Protein AF-0000000079002333 (afdb_homodimer)

Radius of gyration: 19.52 Å; Cα contacts (8 Å, |Δi|>4): 959; chains: 2; bounding box: 39×58×45 Å

Foldseek 3Di:
DDDDDDPVPCLVVDFAFKWKKWFAAPVGAIAIAIARQKDWDDVVVTKIKGKDFDPAPRVNRCVVFQKMKIFWAADVCLVLHLVRHPDGCVVDRSCVVSVWDFADDDPGHTGDTPPTQKMFIWGFDDWDDDVRIIMGMTGTPDIGGDPVAADPVGGPLVPGQTWTDNDRSDIHTDDDDDDDDDD/DDDDDDPVPCLVVDFAFKWKKWFAAPVGAIAIAIARQKDWDDVVVTKIKGKDFDPAPRVVRCVVFQKMKIFWAADVCLVLHLVRHPDGCVVDRSCVVSVWDFADDDPGHTGDTPPTQKMFIWGFDDWDDDVRIIMGMTGTPDIGGDPVAADPVGGPLVPGQTWTDNDRSDIHTDDDDDDDDDD

Nearest PDB structures (foldseek):
  1eje-assembly1_A-2  TM=9.456E-01  e=2.327E-15  Methanothermobacter thermautotrophicus
  2d5m-assembly1_A-2  TM=9.132E-01  e=7.719E-15  Nitratidesulfovibrio vulgaris str. 'Miyazaki F'
  3bnk-assembly1_A  TM=9.304E-01  e=1.244E-13  Methanosarcina acetivorans
  3e4v-assembly1_B  TM=8.483E-01  e=2.145E-13  Methylobacillus flagellatus KT
  3fge-assembly1_A-2  TM=8.691E-01  e=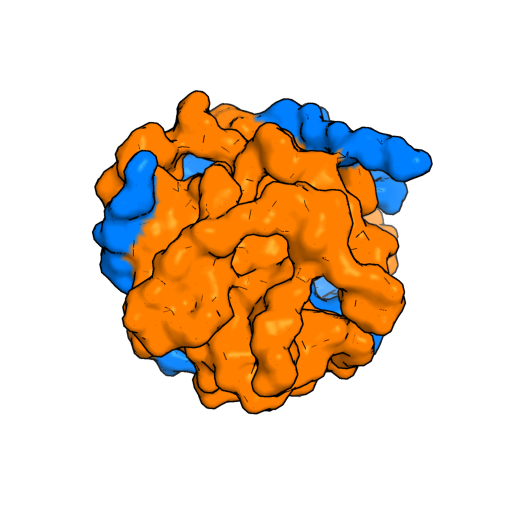4.300E-12  Shewanella frigidimarina NCIMB 400

InterPro domains:
  IPR002563 Flavin reductase like domain [PF01613] (14-170)
  IPR002563 Flavin reductase like domain [SM00903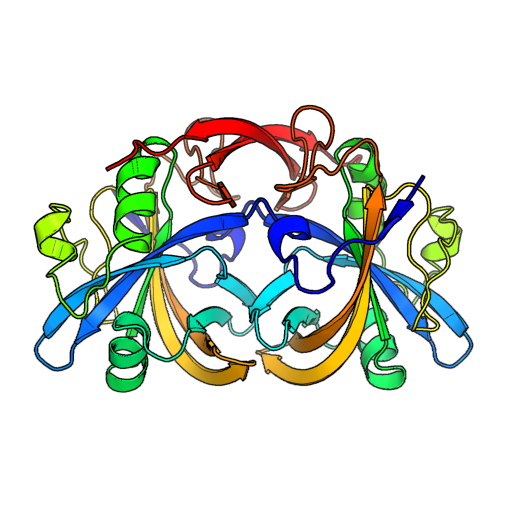] (11-155)
  IPR012349 FMN-binding split barrel [G3DSA:2.30.110.10] (4-177)
  IPR052174 Flavoredoxin [PTHR43567] (8-174)

pLDDT: mean 97.27, std 4.03, range [57.88, 99.0]

Structure (mmCIF, N/CA/C/O backbone):
data_AF-0000000079002333-model_v1
#
loop_
_entity.id
_entity.type
_entity.pdbx_description
1 polymer 'Flavin reductase domain protein, FMN-binding'
#
loop_
_atom_site.group_PDB
_atom_site.id
_atom_site.type_symbol
_atom_site.label_atom_id
_atom_site.label_alt_id
_atom_site.label_comp_id
_atom_site.label_asym_id
_atom_site.label_entity_id
_atom_site.label_seq_id
_atom_site.pdbx_PDB_ins_code
_atom_site.Cartn_x
_atom_site.Cartn_y
_atom_site.Cartn_z
_atom_site.occupancy
_atom_site.B_iso_or_equiv
_atom_site.auth_seq_id
_atom_site.auth_comp_id
_atom_site.auth_asym_id
_atom_site.auth_atom_id
_atom_site.pdbx_PDB_model_num
ATOM 1 N N . MET A 1 1 ? 15.266 -14.047 -17.125 1 94.19 1 MET A N 1
ATOM 2 C CA . MET A 1 1 ? 15.922 -14.781 -16.047 1 94.19 1 MET A CA 1
ATOM 3 C C . MET A 1 1 ? 15.742 -14.062 -14.703 1 94.19 1 MET A C 1
ATOM 5 O O . MET A 1 1 ? 15.797 -12.836 -14.641 1 94.19 1 MET A O 1
ATOM 9 N N . TYR A 1 2 ? 15.508 -14.812 -13.609 1 98.12 2 TYR A N 1
ATOM 10 C CA . TYR A 1 2 ? 15.359 -14.227 -12.281 1 98.12 2 TYR A CA 1
ATOM 11 C C . TYR A 1 2 ? 16.688 -14.172 -11.555 1 98.12 2 TYR A C 1
ATOM 13 O O . TYR A 1 2 ? 17.516 -15.078 -11.68 1 98.12 2 TYR A O 1
ATOM 21 N N . VAL A 1 3 ? 16.891 -13.141 -10.875 1 98.31 3 VAL A N 1
ATOM 22 C CA . VAL A 1 3 ? 18.016 -13.016 -9.953 1 98.31 3 VAL A CA 1
ATOM 23 C C . VAL A 1 3 ? 17.516 -12.711 -8.547 1 98.31 3 VAL A C 1
ATOM 25 O O . VAL A 1 3 ? 16.406 -12.195 -8.383 1 98.31 3 VAL A O 1
ATOM 28 N N . ASP A 1 4 ? 18.344 -13.086 -7.605 1 98.06 4 ASP A N 1
ATOM 29 C CA . ASP A 1 4 ? 17.984 -12.844 -6.211 1 98.06 4 ASP A CA 1
ATOM 30 C C . ASP A 1 4 ? 18.469 -11.469 -5.75 1 98.06 4 ASP A C 1
ATOM 32 O O . ASP A 1 4 ? 19.578 -11.055 -6.094 1 98.06 4 ASP A O 1
ATOM 36 N N . ILE A 1 5 ? 17.672 -10.828 -4.984 1 97.88 5 ILE A N 1
ATOM 37 C CA . ILE A 1 5 ? 18.109 -9.602 -4.328 1 97.88 5 ILE A CA 1
ATOM 38 C C . ILE A 1 5 ? 17.953 -9.742 -2.816 1 97.88 5 ILE A C 1
ATOM 40 O O . ILE A 1 5 ? 17.469 -10.766 -2.326 1 97.88 5 ILE A O 1
ATOM 44 N N . ASP A 1 6 ? 18.469 -8.688 -2.084 1 97.38 6 ASP A N 1
ATOM 45 C CA . ASP A 1 6 ? 18.359 -8.695 -0.627 1 97.38 6 ASP A CA 1
ATOM 46 C C . ASP A 1 6 ? 16.906 -8.812 -0.179 1 97.38 6 ASP A C 1
ATOM 48 O O . ASP A 1 6 ? 16.062 -8.023 -0.598 1 97.38 6 ASP A O 1
ATOM 52 N N . PRO A 1 7 ? 16.594 -9.766 0.679 1 96.94 7 PRO A N 1
ATOM 53 C CA . PRO A 1 7 ? 15.211 -9.969 1.113 1 96.94 7 PRO A CA 1
ATOM 54 C C . PRO A 1 7 ? 14.641 -8.773 1.864 1 96.94 7 PRO A C 1
ATOM 56 O O . PRO A 1 7 ? 13.43 -8.695 2.08 1 96.94 7 PRO A O 1
ATOM 59 N N . SER A 1 8 ? 15.453 -7.867 2.248 1 96.44 8 SER A N 1
ATOM 60 C CA . SER A 1 8 ? 14.992 -6.688 2.973 1 96.44 8 SER A CA 1
ATOM 61 C C . SER A 1 8 ? 14.703 -5.535 2.021 1 96.44 8 SER A C 1
ATOM 63 O O . SER A 1 8 ? 14.273 -4.461 2.453 1 96.44 8 SER A O 1
ATOM 65 N N . ASP A 1 9 ? 14.883 -5.727 0.717 1 97.56 9 ASP A N 1
ATOM 66 C CA . ASP A 1 9 ? 14.656 -4.668 -0.261 1 97.56 9 ASP A CA 1
ATOM 67 C C . ASP A 1 9 ? 13.164 -4.457 -0.507 1 97.56 9 ASP A C 1
ATOM 69 O O . ASP A 1 9 ? 12.594 -5.023 -1.444 1 97.56 9 ASP A O 1
ATOM 73 N N . TYR A 1 10 ? 12.586 -3.541 0.295 1 97.62 10 TYR A N 1
ATOM 74 C CA . TYR A 1 10 ? 11.148 -3.307 0.237 1 97.62 10 TYR A CA 1
ATOM 75 C C . TYR A 1 10 ? 10.758 -2.615 -1.065 1 97.62 10 TYR A C 1
ATOM 77 O O . TYR A 1 10 ? 9.578 -2.549 -1.412 1 97.62 10 TYR A O 1
ATOM 85 N N . ARG A 1 11 ? 11.758 -2.094 -1.857 1 98 11 ARG A N 1
ATOM 86 C CA . ARG A 1 11 ? 11.477 -1.332 -3.07 1 98 11 ARG A CA 1
ATOM 87 C C . ARG A 1 11 ? 10.82 -2.211 -4.129 1 98 11 ARG A C 1
ATOM 89 O O . ARG A 1 11 ? 10.203 -1.706 -5.066 1 98 11 ARG A O 1
ATOM 96 N N . VAL A 1 12 ? 10.883 -3.527 -3.977 1 98.56 12 VAL A N 1
ATOM 97 C CA . VAL A 1 12 ? 10.258 -4.477 -4.895 1 98.56 12 VAL A CA 1
ATOM 98 C C . VAL A 1 12 ? 8.742 -4.328 -4.844 1 98.56 12 VAL A C 1
ATOM 100 O O . VAL A 1 12 ? 8.039 -4.703 -5.785 1 98.56 12 VAL A O 1
ATOM 103 N N . LEU A 1 13 ? 8.227 -3.725 -3.701 1 98.75 13 LEU A N 1
ATOM 104 C CA . LEU A 1 13 ? 6.785 -3.549 -3.533 1 98.75 13 LEU A CA 1
ATOM 105 C C . LEU A 1 13 ? 6.363 -2.133 -3.908 1 98.75 13 LEU A C 1
ATOM 107 O O . LEU A 1 13 ? 5.23 -1.726 -3.639 1 98.75 13 LEU A O 1
ATOM 111 N N . HIS A 1 14 ? 7.273 -1.305 -4.453 1 98.44 14 HIS A N 1
ATOM 112 C CA . HIS A 1 14 ? 7.016 0.045 -4.941 1 98.44 14 HIS A CA 1
ATOM 113 C C . HIS A 1 14 ? 6.789 0.052 -6.449 1 98.44 14 HIS A C 1
ATOM 115 O O . HIS A 1 14 ? 7.211 -0.875 -7.148 1 98.44 14 HIS A O 1
ATOM 121 N N . PRO A 1 15 ? 6.125 1.118 -6.961 1 98.44 15 PRO A N 1
ATOM 122 C CA . PRO A 1 15 ? 5.73 2.371 -6.312 1 98.44 15 PRO A CA 1
ATOM 123 C C . PRO A 1 15 ? 4.465 2.223 -5.465 1 98.44 15 PRO A C 1
ATOM 125 O O . PRO A 1 15 ? 3.617 1.378 -5.762 1 98.44 15 PRO A O 1
ATOM 128 N N . ARG A 1 16 ? 4.379 3.008 -4.422 1 98.62 16 ARG A N 1
ATOM 129 C CA . ARG A 1 16 ? 3.223 3.062 -3.535 1 98.62 16 ARG A CA 1
ATOM 130 C C . ARG A 1 16 ? 2.781 4.504 -3.297 1 98.62 16 ARG A C 1
ATOM 132 O O . ARG A 1 16 ? 3.604 5.422 -3.322 1 98.62 16 ARG A O 1
ATOM 139 N N . PRO A 1 17 ? 1.479 4.691 -3.027 1 98.81 17 PRO A N 1
ATOM 140 C CA . PRO A 1 17 ? 1.052 6.066 -2.748 1 98.81 17 PRO A CA 1
ATOM 141 C C . PRO A 1 17 ? 1.797 6.688 -1.568 1 98.81 17 PRO A C 1
ATOM 143 O O . PRO A 1 17 ? 2.049 6.012 -0.567 1 98.81 17 PRO A O 1
ATOM 146 N N . ALA A 1 18 ? 2.195 7.918 -1.757 1 98.81 18 ALA A N 1
ATOM 147 C CA . ALA A 1 18 ? 2.758 8.727 -0.677 1 98.81 18 ALA A CA 1
ATOM 148 C C . ALA A 1 18 ? 1.686 9.594 -0.027 1 98.81 18 ALA A C 1
ATOM 150 O O . ALA A 1 18 ? 0.839 10.164 -0.718 1 98.81 18 ALA A O 1
ATOM 151 N N . TYR A 1 19 ? 1.722 9.711 1.271 1 98.94 19 TYR A N 1
ATOM 152 C CA . TYR A 1 19 ? 0.774 10.508 2.043 1 98.94 19 TYR A CA 1
ATOM 153 C C . TYR A 1 19 ? 1.503 11.461 2.982 1 98.94 19 TYR A C 1
ATOM 155 O O . TYR A 1 19 ? 2.699 11.305 3.234 1 98.94 19 TYR A O 1
ATOM 163 N N . LEU A 1 20 ? 0.774 12.438 3.424 1 98.94 20 LEU A N 1
ATOM 164 C CA . LEU A 1 20 ? 1.179 13.211 4.59 1 98.94 20 LEU A CA 1
ATOM 165 C C . LEU A 1 20 ? 0.32 12.867 5.801 1 98.94 20 LEU A C 1
ATOM 167 O O . LEU A 1 20 ? -0.91 12.914 5.73 1 98.94 20 LEU A O 1
ATOM 171 N N . ILE A 1 21 ? 0.977 12.453 6.848 1 98.94 21 ILE A N 1
ATOM 172 C CA . ILE A 1 21 ? 0.311 12.117 8.102 1 98.94 21 ILE A CA 1
ATOM 173 C C . ILE A 1 21 ? 0.402 13.305 9.062 1 98.94 21 ILE A C 1
ATOM 175 O O . ILE A 1 21 ? 1.497 13.781 9.367 1 98.94 21 ILE A O 1
ATOM 179 N N . VAL A 1 22 ? -0.745 13.781 9.516 1 98.94 22 VAL A N 1
ATOM 180 C CA . VAL A 1 22 ? -0.765 14.867 10.492 1 98.94 22 VAL A CA 1
ATOM 181 C C . VAL A 1 22 ? -1.083 14.305 11.883 1 98.94 22 VAL A C 1
ATOM 183 O O . VAL A 1 22 ? -1.979 13.477 12.031 1 98.94 22 VAL A O 1
ATOM 186 N N . SER A 1 23 ? -0.358 14.672 12.805 1 98.81 23 SER A N 1
ATOM 187 C CA . SER A 1 23 ? -0.572 14.312 14.203 1 98.81 23 SER A CA 1
ATOM 188 C C . SER A 1 23 ? -0.465 15.531 15.109 1 98.81 23 SER A C 1
ATOM 190 O O . SER A 1 23 ? -0.067 16.609 14.664 1 98.81 23 SER A O 1
ATOM 192 N N . ARG A 1 24 ? -0.911 15.383 16.297 1 98.31 24 ARG A N 1
ATOM 193 C CA . ARG A 1 24 ? -0.89 16.453 17.297 1 98.31 24 ARG A CA 1
ATOM 194 C C . ARG A 1 24 ? -0.371 15.93 18.641 1 98.31 24 ARG A C 1
ATOM 196 O O . ARG A 1 24 ? -0.774 14.852 19.094 1 98.31 24 ARG A O 1
ATOM 203 N N . SER A 1 25 ? 0.544 16.75 19.25 1 97.25 25 SER A N 1
ATOM 204 C CA . SER A 1 25 ? 1.032 16.375 20.578 1 97.25 25 SER A CA 1
ATOM 205 C C . SER A 1 25 ? -0.017 16.641 21.641 1 97.25 25 SER A C 1
ATOM 207 O O . SER A 1 25 ? -1.02 17.312 21.391 1 97.25 25 SER A O 1
ATOM 209 N N . ARG A 1 26 ? 0.243 16.125 22.828 1 95.56 26 ARG A N 1
ATOM 210 C CA . ARG A 1 26 ? -0.664 16.344 23.953 1 95.56 26 ARG A CA 1
ATOM 211 C C . ARG A 1 26 ? -0.797 17.828 24.266 1 95.56 26 ARG A C 1
ATOM 213 O O . ARG A 1 26 ? -1.854 18.281 24.719 1 95.56 26 ARG A O 1
ATOM 220 N N . ASP A 1 27 ? 0.268 18.594 24.016 1 95.12 27 ASP A N 1
ATOM 221 C CA . ASP A 1 27 ? 0.264 20.016 24.297 1 95.12 27 ASP A CA 1
ATOM 222 C C . ASP A 1 27 ? -0.328 20.812 23.125 1 95.12 27 ASP A C 1
ATOM 224 O O . ASP A 1 27 ? -0.374 22.047 23.172 1 95.12 27 ASP A O 1
ATOM 228 N N . GLY A 1 28 ? -0.658 20.125 22.062 1 96.19 28 GLY A N 1
ATOM 229 C CA . GLY A 1 28 ? -1.429 20.734 21 1 96.19 28 GLY A CA 1
ATOM 230 C C . GLY A 1 28 ? -0.586 21.125 19.797 1 96.19 28 GLY A C 1
ATOM 231 O O . GLY A 1 28 ? -1.075 21.766 18.875 1 96.19 28 GLY A O 1
ATOM 232 N N . VAL A 1 29 ? 0.667 20.75 19.781 1 96.56 29 VAL A N 1
ATOM 233 C CA . VAL A 1 29 ? 1.553 21.109 18.672 1 96.56 29 VAL A CA 1
ATOM 234 C C . VAL A 1 29 ? 1.35 20.141 17.516 1 96.56 29 VAL A C 1
ATOM 236 O O . VAL A 1 29 ? 1.45 18.922 17.672 1 96.56 29 VAL A O 1
ATOM 239 N N . LEU A 1 30 ? 1.082 20.734 16.344 1 98.31 30 LEU A N 1
ATOM 240 C CA . LEU A 1 30 ? 0.878 19.922 15.141 1 98.31 30 LEU A CA 1
ATOM 241 C C . LEU A 1 30 ? 2.211 19.453 14.562 1 98.31 30 LEU A C 1
ATOM 243 O O . LEU A 1 30 ? 3.207 20.188 14.633 1 98.31 30 LEU A O 1
ATOM 247 N N . ASN A 1 31 ? 2.256 18.25 14.039 1 98.31 31 ASN A N 1
ATOM 248 C CA . ASN A 1 31 ? 3.373 17.656 13.305 1 98.31 31 ASN A CA 1
ATOM 249 C C . ASN A 1 31 ? 2.906 16.984 12.023 1 98.31 31 ASN A C 1
ATOM 251 O O . ASN A 1 31 ? 1.732 16.625 11.898 1 98.31 31 ASN A O 1
ATOM 255 N N . VAL A 1 32 ? 3.854 16.859 11.055 1 98.69 32 VAL A N 1
ATOM 256 C CA . VAL A 1 32 ? 3.545 16.203 9.789 1 98.69 32 VAL A CA 1
ATOM 257 C C . VAL A 1 32 ? 4.691 15.281 9.398 1 98.69 32 VAL A C 1
ATOM 259 O O . VAL A 1 32 ? 5.859 15.57 9.672 1 98.69 32 VAL A O 1
ATOM 262 N N . MET A 1 33 ? 4.398 14.195 8.789 1 98.19 33 MET A N 1
ATOM 263 C CA . MET A 1 33 ? 5.406 13.297 8.227 1 98.19 33 MET A CA 1
ATOM 264 C C . MET A 1 33 ? 4.918 12.68 6.918 1 98.19 33 MET A C 1
ATOM 266 O O . MET A 1 33 ? 3.711 12.57 6.691 1 98.19 33 MET A O 1
ATOM 270 N N . ALA A 1 34 ? 5.871 12.352 6.086 1 98.5 34 ALA A N 1
ATOM 271 C CA . ALA A 1 34 ? 5.551 11.578 4.887 1 98.5 34 ALA A CA 1
ATOM 272 C C . ALA A 1 34 ? 5.48 10.086 5.195 1 98.5 34 ALA A C 1
ATOM 274 O O . ALA A 1 34 ? 6.227 9.586 6.043 1 98.5 34 ALA A O 1
ATOM 275 N N . ALA A 1 35 ? 4.598 9.391 4.594 1 98.69 35 ALA A N 1
ATOM 276 C CA . ALA A 1 35 ? 4.488 7.945 4.75 1 98.69 35 ALA A CA 1
ATOM 277 C C . ALA A 1 35 ? 3.934 7.301 3.482 1 98.69 35 ALA A C 1
ATOM 279 O O . ALA A 1 35 ? 3.027 7.844 2.846 1 98.69 35 ALA A O 1
ATOM 280 N N . SER A 1 36 ? 4.449 6.168 3.119 1 98.75 36 SER A N 1
ATOM 281 C CA . SER A 1 36 ? 3.902 5.379 2.021 1 98.75 36 SER A CA 1
ATOM 282 C C . SER A 1 36 ? 3.383 4.031 2.512 1 98.75 36 SER A C 1
ATOM 284 O O . SER A 1 36 ? 2.73 3.303 1.763 1 98.75 36 SER A O 1
ATOM 286 N N . TRP A 1 37 ? 3.682 3.668 3.732 1 98.88 37 TRP A N 1
ATOM 287 C CA . TRP A 1 37 ? 3.246 2.398 4.305 1 98.88 37 TRP A CA 1
ATOM 288 C C . TRP A 1 37 ? 1.911 2.557 5.027 1 98.88 37 TRP A C 1
ATOM 290 O O . TRP A 1 37 ? 1.841 2.424 6.25 1 98.88 37 TRP A O 1
ATOM 300 N N . VAL A 1 38 ? 0.915 2.842 4.242 1 98.94 38 VAL A N 1
ATOM 301 C CA . VAL A 1 38 ? -0.497 3.006 4.574 1 98.94 38 VAL A CA 1
ATOM 302 C C . VAL A 1 38 ? -1.347 2.109 3.678 1 98.94 38 VAL A C 1
ATOM 304 O O . VAL A 1 38 ? -1.133 2.053 2.465 1 98.94 38 VAL A O 1
ATOM 307 N N . MET A 1 39 ? -2.307 1.402 4.262 1 98.81 39 MET A N 1
ATOM 308 C CA . MET A 1 39 ? -3.072 0.465 3.443 1 98.81 39 MET A CA 1
ATOM 309 C C . MET A 1 39 ? -4.438 0.189 4.066 1 98.81 39 MET A C 1
ATOM 311 O O . MET A 1 39 ? -4.551 0.044 5.285 1 98.81 39 MET A O 1
ATOM 315 N N . PRO A 1 40 ? -5.523 0.209 3.268 1 98.88 40 PRO A N 1
ATOM 316 C CA . PRO A 1 40 ? -6.742 -0.388 3.82 1 98.88 40 PRO A CA 1
ATOM 317 C C . PRO A 1 40 ? -6.57 -1.864 4.168 1 98.88 40 PRO A C 1
ATOM 319 O O . PRO A 1 40 ? -5.766 -2.561 3.545 1 98.88 40 PRO A O 1
ATOM 322 N N . VAL A 1 41 ? -7.363 -2.334 5.199 1 98.69 41 VAL A N 1
ATOM 323 C CA . VAL A 1 41 ? -7.145 -3.727 5.578 1 98.69 41 VAL A CA 1
ATOM 324 C C . VAL A 1 41 ? -8.484 -4.422 5.793 1 98.69 41 VAL A C 1
ATOM 326 O O . VAL A 1 41 ? -8.547 -5.648 5.926 1 98.69 41 VAL A O 1
ATOM 329 N N . SER A 1 42 ? -9.57 -3.662 5.852 1 98.56 42 SER A N 1
ATOM 330 C CA . SER A 1 42 ? -10.914 -4.223 5.965 1 98.56 42 SER A CA 1
ATOM 331 C C . SER A 1 42 ? -11.969 -3.221 5.512 1 98.56 42 SER A C 1
ATOM 333 O O . SER A 1 42 ? -11.742 -2.01 5.555 1 98.56 42 SER A O 1
ATOM 335 N N . GLU A 1 43 ? -13.102 -3.721 5.07 1 97.25 43 GLU A N 1
ATOM 336 C CA . GLU A 1 43 ? -14.219 -2.879 4.66 1 97.25 43 GLU A CA 1
ATOM 337 C C . GLU A 1 43 ? -15.328 -2.891 5.707 1 97.25 43 GLU A C 1
ATOM 339 O O . GLU A 1 43 ? -16.109 -1.937 5.812 1 97.25 43 GLU A O 1
ATOM 344 N N . GLU A 1 44 ? -15.32 -3.99 6.508 1 96.69 44 GLU A N 1
ATOM 345 C CA . GLU A 1 44 ? -16.406 -4.152 7.477 1 96.69 44 GLU A CA 1
ATOM 346 C C . GLU A 1 44 ? -15.875 -4.672 8.812 1 96.69 44 GLU A C 1
ATOM 348 O O . GLU A 1 44 ? -15.727 -5.879 9 1 96.69 44 GLU A O 1
ATOM 353 N N . PRO A 1 45 ? -15.93 -3.861 9.867 1 97.88 45 PRO A N 1
ATOM 354 C CA . PRO A 1 45 ? -15.852 -2.408 9.703 1 97.88 45 PRO A CA 1
ATOM 355 C C . PRO A 1 45 ? -14.625 -1.968 8.906 1 97.88 45 PRO A C 1
ATOM 357 O O . PRO A 1 45 ? -13.688 -2.748 8.727 1 97.88 45 PRO A O 1
ATOM 360 N N . PRO A 1 46 ? -14.648 -0.72 8.406 1 98.69 46 PRO A N 1
ATOM 361 C CA . PRO A 1 46 ? -13.484 -0.236 7.664 1 98.69 46 PRO A CA 1
ATOM 362 C C . PRO A 1 46 ? -12.281 0.048 8.57 1 98.69 46 PRO A C 1
ATOM 364 O O . PRO A 1 46 ? -12.43 0.715 9.594 1 98.69 46 PRO A O 1
ATOM 367 N N . TYR A 1 47 ? -11.125 -0.501 8.195 1 98.88 47 TYR A N 1
ATOM 368 C CA . TYR A 1 47 ? -9.875 -0.241 8.898 1 98.88 47 TYR A CA 1
ATOM 369 C C . TYR A 1 47 ? -8.758 0.098 7.918 1 98.88 47 TYR A C 1
ATOM 371 O O . TYR A 1 47 ? -8.758 -0.371 6.777 1 98.88 47 TYR A O 1
ATOM 379 N N . ILE A 1 48 ? -7.863 0.906 8.375 1 98.94 48 ILE A N 1
ATOM 380 C CA . ILE A 1 48 ? -6.617 1.272 7.707 1 98.94 48 ILE A CA 1
ATOM 381 C C . ILE A 1 48 ? -5.438 1.024 8.648 1 98.94 48 ILE A C 1
ATOM 383 O O . ILE A 1 48 ? -5.551 1.202 9.859 1 98.94 48 ILE A O 1
ATOM 387 N N . ILE A 1 49 ? -4.348 0.629 8.07 1 98.94 49 ILE A N 1
ATOM 388 C CA . ILE A 1 49 ? -3.152 0.495 8.891 1 98.94 49 ILE A CA 1
ATOM 389 C C . ILE A 1 49 ? -2.092 1.493 8.438 1 98.94 49 ILE A C 1
ATOM 391 O O . ILE A 1 49 ? -1.949 1.751 7.238 1 98.94 49 ILE A O 1
ATOM 395 N N . LEU A 1 50 ? -1.403 2.023 9.359 1 98.94 50 LEU A N 1
ATOM 396 C CA . LEU A 1 50 ? -0.243 2.895 9.203 1 98.94 50 LEU A CA 1
ATOM 397 C C . LEU A 1 50 ? 0.961 2.336 9.953 1 98.94 50 LEU A C 1
ATOM 399 O O . LEU A 1 50 ? 0.881 2.072 11.156 1 98.94 50 LEU A O 1
ATOM 403 N N . SER A 1 51 ? 2.039 2.047 9.273 1 98.94 51 SER A N 1
ATOM 404 C CA . SER A 1 51 ? 3.262 1.58 9.914 1 98.94 51 SER A CA 1
ATOM 405 C C . SER A 1 51 ? 4.223 2.734 10.18 1 98.94 51 SER A C 1
ATOM 407 O O . SER A 1 51 ? 4.57 3.482 9.266 1 98.94 51 SER A O 1
ATOM 409 N N . ILE A 1 52 ? 4.645 2.887 11.398 1 98.69 52 ILE A N 1
ATOM 410 C CA . ILE A 1 52 ? 5.551 3.975 11.75 1 98.69 52 ILE A CA 1
ATOM 411 C C . ILE A 1 52 ? 6.676 3.441 12.633 1 98.69 52 ILE A C 1
ATOM 413 O O . ILE A 1 52 ? 6.434 2.656 13.555 1 98.69 52 ILE A O 1
ATOM 417 N N . GLU A 1 53 ? 7.887 3.824 12.289 1 98.12 53 GLU A N 1
ATOM 418 C CA . GLU A 1 53 ? 9.023 3.473 13.133 1 98.12 53 GLU A CA 1
ATOM 419 C C . GLU A 1 53 ? 8.867 4.035 14.547 1 98.12 53 GLU A C 1
ATOM 421 O O . GLU A 1 53 ? 8.453 5.188 14.719 1 98.12 53 GLU A O 1
ATOM 426 N N . ARG A 1 54 ? 9.281 3.131 15.398 1 96.38 54 ARG A N 1
ATOM 427 C CA . ARG A 1 54 ? 9.258 3.584 16.781 1 96.38 54 ARG A CA 1
ATOM 428 C C . ARG A 1 54 ? 10.312 4.656 17.031 1 96.38 54 ARG A C 1
ATOM 430 O O . ARG A 1 54 ? 11.438 4.547 16.547 1 96.38 54 ARG A O 1
ATOM 437 N N . GLY A 1 55 ? 10.133 5.715 17.531 1 93.19 55 GLY A N 1
ATOM 438 C CA . GLY A 1 55 ? 11.055 6.816 17.781 1 93.19 55 GLY A CA 1
ATOM 439 C C . GLY A 1 55 ? 10.641 8.102 17.094 1 93.19 55 GLY A C 1
ATOM 440 O O . GLY A 1 55 ? 11.117 9.18 17.438 1 93.19 55 GLY A O 1
ATOM 441 N N . ASN A 1 56 ? 9.82 7.926 16.062 1 96.06 56 ASN A N 1
ATOM 442 C CA . ASN A 1 56 ? 9.312 9.109 15.375 1 96.06 56 ASN A CA 1
ATOM 443 C C . ASN A 1 56 ? 8.414 9.945 16.281 1 96.06 56 ASN A C 1
ATOM 445 O O . ASN A 1 56 ? 7.699 9.398 17.125 1 96.06 56 ASN A O 1
ATOM 449 N N . LYS A 1 57 ? 8.484 11.266 16.062 1 97.56 57 LYS A N 1
ATOM 450 C CA . LYS A 1 57 ? 7.605 12.172 16.781 1 97.56 57 LYS A CA 1
ATOM 451 C C . LYS A 1 57 ? 6.137 11.852 16.516 1 97.56 57 LYS A C 1
ATOM 453 O O . LYS A 1 57 ? 5.312 11.883 17.422 1 97.56 57 LYS A O 1
ATOM 458 N N . THR A 1 58 ? 5.809 11.586 15.273 1 98.31 58 THR A N 1
ATOM 459 C CA . THR A 1 58 ? 4.445 11.219 14.906 1 98.31 58 THR A CA 1
ATOM 460 C C . THR A 1 58 ? 3.994 9.977 15.664 1 98.31 58 THR A C 1
ATOM 462 O O . THR A 1 58 ? 2.848 9.898 16.109 1 98.31 58 THR A O 1
ATOM 465 N N . HIS A 1 59 ? 4.91 9 15.758 1 98.5 59 HIS A N 1
ATOM 466 C CA . HIS A 1 59 ? 4.609 7.797 16.531 1 98.5 59 HIS A CA 1
ATOM 467 C C . HIS A 1 59 ? 4.203 8.148 17.953 1 98.5 59 HIS A C 1
ATOM 469 O O . HIS A 1 59 ? 3.182 7.664 18.453 1 98.5 59 HIS A O 1
ATOM 475 N N . GLU A 1 60 ? 4.977 8.93 18.641 1 98.06 60 GLU A N 1
ATOM 476 C CA . GLU A 1 60 ? 4.711 9.367 20 1 98.06 60 GLU A CA 1
ATOM 477 C C . GLU A 1 60 ? 3.361 10.078 20.094 1 98.06 60 GLU A C 1
ATOM 479 O O . GLU A 1 60 ? 2.564 9.789 21 1 98.06 60 GLU A O 1
ATOM 484 N N . ASN A 1 61 ? 3.129 11.031 19.203 1 98.56 61 ASN A N 1
ATOM 485 C CA . ASN A 1 61 ? 1.876 11.781 19.188 1 98.56 61 ASN A CA 1
ATOM 486 C C . ASN A 1 61 ? 0.671 10.852 19.078 1 98.56 61 ASN A C 1
ATOM 488 O O . ASN A 1 61 ? -0.292 10.984 19.828 1 98.56 61 ASN A O 1
ATOM 492 N N . ILE A 1 62 ? 0.713 9.891 18.125 1 98.81 62 ILE A N 1
ATOM 493 C CA . ILE A 1 62 ? -0.415 9.008 17.844 1 98.81 62 ILE A CA 1
ATOM 494 C C . ILE A 1 62 ? -0.626 8.055 19.016 1 98.81 62 ILE A C 1
ATOM 496 O O . ILE A 1 62 ? -1.764 7.723 19.359 1 98.81 62 ILE A O 1
ATOM 500 N N . LEU A 1 63 ? 0.482 7.578 19.562 1 98.06 63 LEU A N 1
ATOM 501 C CA . LEU A 1 63 ? 0.354 6.723 20.75 1 98.06 63 LEU A CA 1
ATOM 502 C C . LEU A 1 63 ? -0.382 7.453 21.875 1 98.06 63 LEU A C 1
ATOM 504 O O . LEU A 1 63 ? -1.204 6.855 22.562 1 98.06 63 LEU A O 1
ATOM 508 N N . ASP A 1 64 ? -0.14 8.711 22.031 1 97.88 64 ASP A N 1
ATOM 509 C CA . ASP A 1 64 ? -0.684 9.508 23.141 1 97.88 64 ASP A CA 1
ATOM 510 C C . ASP A 1 64 ? -2.129 9.914 22.844 1 97.88 64 ASP A C 1
ATOM 512 O O . ASP A 1 64 ? -2.994 9.789 23.719 1 97.88 64 ASP A O 1
ATOM 516 N N . THR A 1 65 ? -2.414 10.422 21.625 1 98.44 65 THR A N 1
ATOM 517 C CA . THR A 1 65 ? -3.695 11.062 21.344 1 98.44 65 THR A CA 1
ATOM 518 C C . THR A 1 65 ? -4.652 10.078 20.672 1 98.44 65 THR A C 1
ATOM 520 O O . THR A 1 65 ? -5.867 10.297 20.656 1 98.44 65 THR A O 1
ATOM 523 N N . LYS A 1 66 ? -4.129 9.117 19.969 1 98.75 66 LYS A N 1
ATOM 524 C CA . LYS A 1 66 ? -4.867 8.078 19.266 1 98.75 66 LYS A CA 1
ATOM 525 C C . LYS A 1 66 ? -5.59 8.656 18.047 1 98.75 66 LYS A C 1
ATOM 527 O O . LYS A 1 66 ? -6.531 8.047 17.531 1 98.75 66 LYS A O 1
ATOM 532 N N . GLU A 1 67 ? -5.211 9.852 17.656 1 98.88 67 GLU A N 1
ATOM 533 C CA . GLU A 1 67 ? -5.828 10.539 16.516 1 98.88 67 GLU A CA 1
ATOM 534 C C . GLU A 1 67 ? -4.777 10.977 15.5 1 98.88 67 GLU A C 1
ATOM 536 O O . GLU A 1 67 ? -3.693 11.43 15.883 1 98.88 67 GLU A O 1
ATOM 541 N N . PHE A 1 68 ? -5.078 10.867 14.258 1 98.94 68 PHE A N 1
ATOM 542 C CA . PHE A 1 68 ? -4.27 11.445 13.188 1 98.94 68 PHE A CA 1
ATOM 543 C C . PHE A 1 68 ? -5.078 11.57 11.906 1 98.94 68 PHE A C 1
ATOM 545 O O . PHE A 1 68 ? -6.195 11.055 11.812 1 98.94 68 PHE 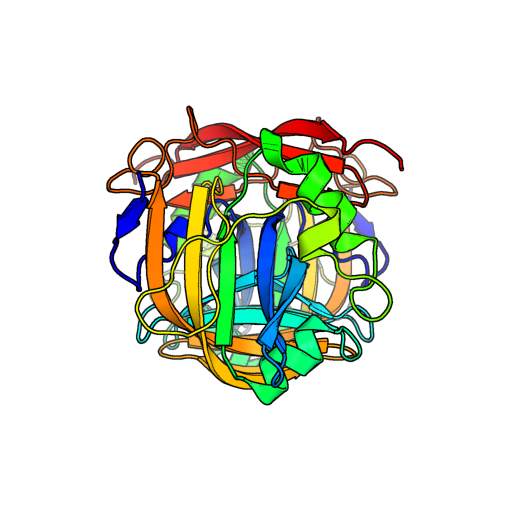A O 1
ATOM 552 N N . THR A 1 69 ? -4.594 12.312 10.961 1 99 69 THR A N 1
ATOM 553 C CA . THR A 1 69 ? -5.199 12.344 9.633 1 99 69 THR A CA 1
ATOM 554 C C . THR A 1 69 ? -4.227 11.828 8.578 1 99 69 THR A C 1
ATOM 556 O O . THR A 1 69 ? -3.014 11.992 8.719 1 99 69 THR A O 1
ATOM 559 N N . ILE A 1 70 ? -4.711 11.172 7.594 1 99 70 ILE A N 1
ATOM 560 C CA . ILE A 1 70 ? -3.994 10.773 6.391 1 99 70 ILE A CA 1
ATOM 561 C C . ILE A 1 70 ? -4.363 11.703 5.238 1 99 70 ILE A C 1
ATOM 563 O O . ILE A 1 70 ? -5.527 11.766 4.824 1 99 70 ILE A O 1
ATOM 567 N N . ASN A 1 71 ? -3.463 12.438 4.707 1 99 71 ASN A N 1
ATOM 568 C CA . ASN A 1 71 ? -3.727 13.406 3.648 1 99 71 ASN A CA 1
ATOM 569 C C . ASN A 1 71 ? -3.232 12.906 2.295 1 99 71 ASN A C 1
ATOM 571 O O . ASN A 1 71 ? -2.053 12.586 2.141 1 99 71 ASN A O 1
ATOM 575 N N . ILE A 1 72 ? -4.168 12.805 1.36 1 98.94 72 ILE A N 1
ATOM 576 C CA . ILE A 1 72 ? -3.857 12.406 -0.009 1 98.94 72 ILE A CA 1
ATOM 577 C C . ILE A 1 72 ? -3.254 13.586 -0.764 1 98.94 72 ILE A C 1
ATOM 579 O O . ILE A 1 72 ? -3.795 14.695 -0.73 1 98.94 72 ILE A O 1
ATOM 583 N N . VAL A 1 73 ? -2.127 13.352 -1.443 1 98.88 73 VAL A N 1
ATOM 584 C CA . VAL A 1 73 ? -1.37 14.438 -2.062 1 98.88 73 VAL A CA 1
ATOM 585 C C . VAL A 1 73 ? -1.055 14.078 -3.516 1 98.88 73 VAL A C 1
ATOM 587 O O . VAL A 1 73 ? -1.152 12.922 -3.912 1 98.88 73 VAL A O 1
ATOM 590 N N . GLY A 1 74 ? -0.733 15.117 -4.258 1 98.81 74 GLY A N 1
ATOM 591 C CA . GLY A 1 74 ? -0.46 14.945 -5.676 1 98.81 74 GLY A CA 1
ATOM 592 C C . GLY A 1 74 ? 0.911 15.453 -6.086 1 98.81 74 GLY A C 1
ATOM 593 O O . GLY A 1 74 ? 1.761 15.719 -5.234 1 98.81 74 GLY A O 1
ATOM 594 N N . GLU A 1 75 ? 1.098 15.492 -7.387 1 98.62 75 GLU A N 1
ATOM 595 C CA . GLU A 1 75 ? 2.369 15.844 -8.008 1 98.62 75 GLU A CA 1
ATOM 596 C C . GLU A 1 75 ? 2.904 17.156 -7.461 1 98.62 75 GLU A C 1
ATOM 598 O O . GLU A 1 75 ? 4.098 17.281 -7.184 1 98.62 75 GLU A O 1
ATOM 603 N N . GLU A 1 76 ? 2.064 18.141 -7.301 1 98.38 76 GLU A N 1
ATOM 604 C CA . GLU A 1 76 ? 2.467 19.484 -6.902 1 98.38 76 GLU A CA 1
ATOM 605 C C . GLU A 1 76 ? 2.955 19.5 -5.457 1 98.38 76 GLU A C 1
ATOM 607 O O . GLU A 1 76 ? 3.553 20.484 -5.016 1 98.38 76 GLU A O 1
ATOM 612 N N . HIS A 1 77 ? 2.693 18.453 -4.734 1 98.69 77 HIS A N 1
ATOM 613 C CA . HIS A 1 77 ? 3.061 18.406 -3.322 1 98.69 77 HIS A CA 1
ATOM 614 C C . HIS A 1 77 ? 4.398 17.703 -3.123 1 98.69 77 HIS A C 1
ATOM 616 O O . HIS A 1 77 ? 4.824 17.484 -1.987 1 98.69 77 HIS A O 1
ATOM 622 N N . VAL A 1 78 ? 5.117 17.344 -4.184 1 98.75 78 VAL A N 1
ATOM 623 C CA . VAL A 1 78 ? 6.27 16.453 -4.125 1 98.75 78 VAL A CA 1
ATOM 624 C C . VAL A 1 78 ? 7.32 17.016 -3.18 1 98.75 78 VAL A C 1
ATOM 626 O O . VAL A 1 78 ? 7.91 16.281 -2.381 1 98.75 78 VAL A O 1
ATOM 629 N N . ASN A 1 79 ? 7.566 18.297 -3.211 1 98.38 79 ASN A N 1
ATOM 630 C CA . ASN A 1 79 ? 8.602 18.891 -2.371 1 98.38 79 ASN A CA 1
ATOM 631 C C . ASN A 1 79 ? 8.195 18.891 -0.901 1 98.38 79 ASN A C 1
ATOM 633 O O . ASN A 1 79 ? 9.031 18.672 -0.021 1 98.38 79 ASN A O 1
ATOM 637 N N . ILE A 1 80 ? 6.953 19.156 -0.605 1 98.12 80 ILE A N 1
ATOM 638 C CA . ILE A 1 80 ? 6.445 19.141 0.762 1 98.12 80 ILE A CA 1
ATOM 639 C C . ILE A 1 80 ? 6.559 17.734 1.334 1 98.12 80 ILE A C 1
ATOM 641 O O . ILE A 1 80 ? 7.004 17.547 2.469 1 98.12 80 ILE A O 1
ATOM 645 N N . VAL A 1 81 ? 6.176 16.75 0.495 1 98.56 81 VAL A N 1
ATOM 646 C CA . VAL A 1 81 ? 6.215 15.352 0.925 1 98.56 81 VAL A CA 1
ATOM 647 C C . VAL A 1 81 ? 7.652 14.945 1.24 1 98.56 81 VAL A C 1
ATOM 649 O O . VAL A 1 81 ? 7.926 14.383 2.303 1 98.56 81 VAL A O 1
ATOM 652 N N . TYR A 1 82 ? 8.578 15.297 0.36 1 98 82 TYR A N 1
ATOM 653 C CA . TYR A 1 82 ? 9.969 14.906 0.556 1 98 82 TYR A CA 1
ATOM 654 C C . TYR A 1 82 ? 10.555 15.594 1.782 1 98 82 TYR A C 1
ATOM 656 O O . TYR A 1 82 ? 11.195 14.945 2.617 1 98 82 TYR A O 1
ATOM 664 N N . LYS A 1 83 ? 10.32 16.859 1.97 1 96.62 83 LYS A N 1
ATOM 665 C CA . LYS A 1 83 ? 10.852 17.609 3.104 1 96.62 83 LYS A CA 1
ATOM 666 C C . LYS A 1 83 ? 10.273 17.094 4.422 1 96.62 83 LYS A C 1
ATOM 668 O O . LYS A 1 83 ? 10.992 16.969 5.41 1 96.62 83 LYS A O 1
ATOM 673 N N . ALA A 1 84 ? 9 16.797 4.406 1 97 84 ALA A N 1
ATOM 674 C CA . ALA A 1 84 ? 8.359 16.281 5.609 1 97 84 ALA A CA 1
ATOM 675 C C . ALA A 1 84 ? 8.977 14.953 6.035 1 97 84 ALA A C 1
ATOM 677 O O . ALA A 1 84 ? 8.969 14.609 7.219 1 97 84 ALA A O 1
ATOM 678 N N . GLY A 1 85 ? 9.484 14.172 5.066 1 94.81 85 GLY A N 1
ATOM 679 C CA . GLY A 1 85 ? 10.016 12.852 5.344 1 94.81 85 GLY A CA 1
ATOM 680 C C . GLY A 1 85 ? 11.5 12.859 5.676 1 94.81 85 GLY A C 1
ATOM 681 O O . GLY A 1 85 ? 12.055 11.836 6.09 1 94.81 85 GLY A O 1
ATOM 682 N N . THR A 1 86 ? 12.141 13.961 5.559 1 92.25 86 THR A N 1
ATOM 683 C CA . THR A 1 86 ? 13.594 13.969 5.684 1 92.25 86 THR A CA 1
ATOM 684 C C . THR A 1 86 ? 14.031 14.766 6.91 1 92.25 86 THR A C 1
ATOM 686 O O . THR A 1 86 ? 15.203 14.742 7.281 1 92.25 86 THR A O 1
ATOM 689 N N . VAL A 1 87 ? 13.125 15.445 7.562 1 88.19 87 VAL A N 1
ATOM 690 C CA . VAL A 1 87 ? 13.422 16.219 8.766 1 88.19 87 VAL A CA 1
ATOM 691 C C . VAL A 1 87 ? 12.656 15.641 9.953 1 88.19 87 VAL A C 1
ATOM 693 O O . VAL A 1 87 ? 11.516 15.195 9.805 1 88.19 87 VAL A O 1
ATOM 696 N N . SER A 1 88 ? 13.297 15.727 11.094 1 88.88 88 SER A N 1
ATOM 697 C CA . SER A 1 88 ? 12.641 15.211 12.289 1 88.88 88 SER A CA 1
ATOM 698 C C . SER A 1 88 ? 11.844 16.297 13 1 88.88 88 SER A C 1
ATOM 700 O O . SER A 1 88 ? 12.367 17.375 13.281 1 88.88 88 SER A O 1
ATOM 702 N N . GLY A 1 89 ? 10.664 15.969 13.32 1 86.56 89 GLY A N 1
ATOM 703 C CA . GLY A 1 89 ? 9.812 16.875 14.07 1 86.56 89 GLY A CA 1
ATOM 704 C C . GLY A 1 89 ? 10.219 17.016 15.523 1 86.56 89 GLY A C 1
ATOM 705 O O . GLY A 1 89 ? 9.641 17.828 16.266 1 86.56 89 GLY A O 1
ATOM 706 N N . ARG A 1 90 ? 11.109 16.234 15.977 1 88.06 90 ARG A N 1
ATOM 707 C CA . ARG A 1 90 ? 11.594 16.328 17.359 1 88.06 90 ARG A CA 1
ATOM 708 C C . ARG A 1 90 ? 12.453 17.578 17.547 1 88.06 90 ARG A C 1
ATOM 710 O O . ARG A 1 90 ? 12.555 18.094 18.672 1 88.06 90 ARG A O 1
ATOM 717 N N . LYS A 1 91 ? 12.992 18.062 16.469 1 87.06 91 LYS A N 1
ATOM 718 C CA . LYS A 1 91 ? 13.945 19.156 16.578 1 87.06 91 LYS A CA 1
ATOM 719 C C . LYS A 1 91 ? 13.391 20.438 15.945 1 87.06 91 LYS A C 1
ATOM 721 O O . LYS A 1 91 ? 13.852 21.531 16.25 1 87.06 91 LYS A O 1
ATOM 726 N N . ILE A 1 92 ? 12.469 20.203 15.062 1 90.62 92 ILE A N 1
ATOM 727 C CA . ILE A 1 92 ? 11.953 21.328 14.297 1 90.62 92 ILE A CA 1
ATOM 728 C C . ILE A 1 92 ? 10.422 21.266 14.242 1 90.62 92 ILE A C 1
ATOM 730 O O . ILE A 1 92 ? 9.844 20.172 14.203 1 90.62 92 ILE A O 1
ATOM 734 N N . ASN A 1 93 ? 9.836 22.438 14.281 1 94.62 93 ASN A N 1
ATOM 735 C CA . ASN A 1 93 ? 8.414 22.531 13.984 1 94.62 93 ASN A CA 1
ATOM 736 C C . ASN A 1 93 ? 8.148 22.406 12.484 1 94.62 93 ASN A C 1
ATOM 738 O O . ASN A 1 93 ? 8.18 23.406 11.766 1 94.62 93 ASN A O 1
ATOM 742 N N . LYS A 1 94 ? 7.809 21.25 12.008 1 96.38 94 LYS A N 1
ATOM 743 C CA . LYS A 1 94 ? 7.672 20.984 10.578 1 96.38 94 LYS A CA 1
ATOM 744 C C . LYS A 1 94 ? 6.422 21.656 10.016 1 96.38 94 LYS A C 1
ATOM 746 O O . LYS A 1 94 ? 6.406 22.062 8.852 1 96.38 94 LYS A O 1
ATOM 751 N N . TRP A 1 95 ? 5.43 21.75 10.836 1 97.06 95 TRP A N 1
ATOM 752 C CA . TRP A 1 95 ? 4.18 22.375 10.398 1 97.06 95 TRP A CA 1
ATOM 753 C C . TRP A 1 95 ? 4.402 23.812 9.984 1 97.06 95 TRP A C 1
ATOM 755 O O . TRP A 1 95 ? 3.969 24.234 8.906 1 97.06 95 TRP A O 1
ATOM 765 N N . GLU A 1 96 ? 5.062 24.531 10.836 1 95.75 96 GLU A N 1
ATOM 766 C CA . GLU A 1 96 ? 5.387 25.922 10.555 1 95.75 96 GLU A CA 1
ATOM 767 C C . GLU A 1 96 ? 6.422 26.047 9.438 1 95.75 96 GLU A C 1
ATOM 769 O O . GLU A 1 96 ? 6.285 26.875 8.539 1 95.75 96 GLU A O 1
ATOM 774 N N . MET A 1 97 ? 7.441 25.234 9.5 1 95.38 97 MET A N 1
ATOM 775 C CA . MET A 1 97 ? 8.531 25.266 8.523 1 95.38 97 MET A CA 1
ATOM 776 C C . MET A 1 97 ? 7.992 25.078 7.109 1 95.38 97 MET A C 1
ATOM 778 O O . MET A 1 97 ? 8.469 25.734 6.176 1 95.38 97 MET A O 1
ATOM 782 N N . LEU A 1 98 ? 6.973 24.25 6.965 1 97.12 98 LEU A N 1
ATOM 783 C CA . LEU A 1 98 ? 6.445 23.922 5.645 1 97.12 98 LEU A CA 1
ATOM 784 C C . LEU A 1 98 ? 5.293 24.844 5.277 1 97.12 98 LEU A C 1
ATOM 786 O O . LEU A 1 98 ? 4.727 24.734 4.188 1 97.12 98 LEU A O 1
ATOM 790 N N . GLY A 1 99 ? 4.93 25.75 6.125 1 97.5 99 GLY A N 1
ATOM 791 C CA . GLY A 1 99 ? 3.871 26.719 5.855 1 97.5 99 GLY A CA 1
ATOM 792 C C . GLY A 1 99 ? 2.514 26.062 5.656 1 97.5 99 GLY A C 1
ATOM 793 O O . GLY A 1 99 ? 1.741 26.484 4.793 1 97.5 99 GLY A O 1
ATOM 794 N N . LEU A 1 100 ? 2.227 25.016 6.391 1 98.56 100 LEU A N 1
ATOM 795 C CA . LEU A 1 100 ? 0.981 24.266 6.23 1 98.56 100 LEU A CA 1
ATOM 796 C C . LEU A 1 100 ? -0.169 24.984 6.934 1 98.56 100 LEU A C 1
ATOM 798 O O . LEU A 1 100 ? 0.029 25.609 7.977 1 98.56 100 LEU A O 1
ATOM 802 N N . LYS A 1 101 ? -1.304 24.891 6.359 1 98.62 101 LYS A N 1
ATOM 803 C CA . LYS A 1 101 ? -2.535 25.406 6.945 1 98.62 101 LYS A CA 1
ATOM 804 C C . LYS A 1 101 ? -3.512 24.281 7.262 1 98.62 101 LYS A C 1
ATOM 806 O O . LYS A 1 101 ? -3.684 23.359 6.461 1 98.62 101 LYS A O 1
ATOM 811 N N . PRO A 1 102 ? -4.176 24.391 8.383 1 98.69 102 PRO A N 1
ATOM 812 C CA . PRO A 1 102 ? -5.07 23.312 8.797 1 98.69 102 PRO A CA 1
ATOM 813 C C . PRO A 1 102 ? -6.395 23.312 8.031 1 98.69 102 PRO A C 1
ATOM 815 O O . PRO A 1 102 ? -6.93 24.391 7.727 1 98.69 102 PRO A O 1
ATOM 818 N N . ALA A 1 103 ? -6.836 22.188 7.621 1 98.81 103 ALA A N 1
ATOM 819 C CA . ALA A 1 103 ? -8.227 21.938 7.242 1 98.81 103 ALA A CA 1
ATOM 820 C C . ALA A 1 103 ? -9 21.297 8.391 1 98.81 103 ALA A C 1
ATOM 822 O O . ALA A 1 103 ? -8.633 20.219 8.867 1 98.81 103 ALA A O 1
ATOM 823 N N . PRO A 1 104 ? -10.016 21.891 8.859 1 98.44 104 PRO A N 1
ATOM 824 C CA . PRO A 1 104 ? -10.688 21.422 10.07 1 98.44 104 PRO A CA 1
ATOM 825 C C . PRO A 1 104 ? -11.266 20.016 9.922 1 98.44 104 PRO A C 1
ATOM 827 O O . PRO A 1 104 ? -11.789 19.672 8.852 1 98.44 104 PRO A O 1
ATOM 830 N N . SER A 1 105 ? -11.172 19.219 11 1 98.75 105 SER A N 1
ATOM 831 C CA . SER A 1 105 ? -11.789 17.906 11.086 1 98.75 105 SER A CA 1
ATOM 832 C C . SER A 1 105 ? -13.148 17.969 11.766 1 98.75 105 SER A C 1
ATOM 834 O O . SER A 1 105 ? -13.461 18.953 12.453 1 98.75 105 SER A O 1
ATOM 836 N N . LYS A 1 106 ? -13.898 16.953 11.562 1 98.75 106 LYS A N 1
ATOM 837 C CA . LYS A 1 106 ? -15.25 16.922 12.109 1 98.75 106 LYS A CA 1
ATOM 838 C C . LYS A 1 106 ? -15.305 16.125 13.406 1 98.75 106 LYS A C 1
ATOM 840 O O . LYS A 1 106 ? -16.031 16.484 14.336 1 98.75 106 LYS A O 1
ATOM 845 N N . TYR A 1 107 ? -14.562 15.055 13.531 1 98.69 107 TYR A N 1
ATOM 846 C CA . TYR A 1 107 ? -14.781 14.078 14.586 1 98.69 107 TYR A CA 1
ATOM 847 C C . TYR A 1 107 ? -13.562 13.969 15.492 1 98.69 107 TYR A C 1
ATOM 849 O O . TYR A 1 107 ? -13.641 13.375 16.578 1 98.69 107 TYR A O 1
ATOM 857 N N . ILE A 1 108 ? -12.477 14.461 15.031 1 98.81 108 ILE A N 1
ATOM 858 C CA . ILE A 1 108 ? -11.266 14.391 15.844 1 98.81 108 ILE A CA 1
ATOM 859 C C . ILE A 1 108 ? -10.641 15.781 15.961 1 98.81 108 ILE A C 1
ATOM 861 O O . ILE A 1 108 ? -11.07 16.719 15.289 1 98.81 108 ILE A O 1
ATOM 865 N N . SER A 1 109 ? -9.609 15.898 16.797 1 98.5 109 SER A N 1
ATOM 866 C CA . SER A 1 109 ? -8.992 17.188 17.062 1 98.5 109 SER A CA 1
ATOM 867 C C . SER A 1 109 ? -7.891 17.5 16.062 1 98.5 109 SER A C 1
ATOM 869 O O . SER A 1 109 ? -7.547 18.672 15.852 1 98.5 109 SER A O 1
ATOM 871 N N . VAL A 1 110 ? -7.305 16.469 15.461 1 98.94 110 VAL A N 1
ATOM 872 C CA . VAL A 1 110 ? -6.211 16.641 14.508 1 98.94 110 VAL A CA 1
ATOM 873 C C . VAL A 1 110 ? -6.762 17.094 13.164 1 98.94 110 VAL A C 1
ATOM 875 O O . VAL A 1 110 ? -7.648 16.453 12.602 1 98.94 110 VAL A O 1
ATOM 878 N N . PRO A 1 111 ? -6.32 18.188 12.57 1 98.94 111 PRO A N 1
ATOM 879 C CA . PRO A 1 111 ? -6.812 18.672 11.273 1 98.94 111 PRO A CA 1
ATOM 880 C C . PRO A 1 111 ? -6.16 17.953 10.094 1 98.94 111 PRO A C 1
ATOM 882 O O . PRO A 1 111 ? -5.168 17.25 10.266 1 98.94 111 PRO A O 1
ATOM 885 N N . GLY A 1 112 ? -6.801 18.094 8.906 1 98.94 112 GLY A N 1
ATOM 886 C CA . GLY A 1 112 ? -6.102 17.828 7.664 1 98.94 112 GLY A CA 1
ATOM 887 C C . GLY A 1 112 ? -5.223 18.984 7.211 1 98.94 112 GLY A C 1
ATOM 888 O O . GLY A 1 112 ? -4.902 19.875 8.008 1 98.94 112 GLY A O 1
ATOM 889 N N . ILE A 1 113 ? -4.82 18.906 5.98 1 98.94 113 ILE A N 1
ATOM 890 C CA . ILE A 1 113 ? -3.984 19.938 5.387 1 98.94 113 ILE A CA 1
ATOM 891 C C . ILE A 1 113 ? -4.758 20.656 4.277 1 98.94 113 ILE A C 1
ATOM 893 O O . ILE A 1 113 ? -5.172 20.016 3.301 1 98.94 113 ILE A O 1
ATOM 897 N N . GLN A 1 114 ? -4.867 21.953 4.41 1 98.75 114 GLN A N 1
ATOM 898 C CA . GLN A 1 114 ? -5.48 22.734 3.334 1 98.75 114 GLN A CA 1
ATOM 899 C C . GLN A 1 114 ? -4.711 22.562 2.029 1 98.75 114 GLN A C 1
ATOM 901 O O . GLN A 1 114 ? -3.48 22.656 2.01 1 98.75 114 GLN A O 1
ATOM 906 N N . GLY A 1 115 ? -5.43 22.25 0.962 1 98.44 115 GLY A N 1
ATOM 907 C CA . GLY A 1 115 ? -4.789 22.125 -0.336 1 98.44 115 GLY A CA 1
ATOM 908 C C . GLY A 1 115 ? -4.5 20.688 -0.718 1 98.44 115 GLY A C 1
ATOM 909 O O . GLY A 1 115 ? -4.18 20.391 -1.873 1 98.44 115 GLY A O 1
ATOM 910 N N . SER A 1 116 ? -4.527 19.781 0.231 1 98.88 116 SER A N 1
ATOM 911 C CA . SER A 1 116 ? -4.406 18.375 -0.132 1 98.88 116 SER A CA 1
ATOM 912 C C . SER A 1 116 ? -5.566 17.922 -1.02 1 98.88 116 SER A C 1
ATOM 914 O O . SER A 1 116 ? -6.559 18.641 -1.158 1 98.88 116 SER A O 1
ATOM 916 N N . TYR A 1 117 ? -5.43 16.797 -1.702 1 98.94 117 TYR A N 1
ATOM 917 C CA . TYR A 1 117 ? -6.508 16.266 -2.529 1 98.94 117 TYR A CA 1
ATOM 918 C C . TYR A 1 117 ? -7.66 15.766 -1.668 1 98.94 117 TYR A C 1
ATOM 920 O O . TYR A 1 117 ? -8.805 15.703 -2.127 1 98.94 117 TYR A O 1
ATOM 928 N N . GLY A 1 118 ? -7.402 15.445 -0.469 1 98.88 118 GLY A N 1
ATOM 929 C CA . GLY A 1 118 ? -8.328 14.938 0.535 1 98.88 118 GLY A CA 1
ATOM 930 C C . GLY A 1 118 ? -7.633 14.477 1.802 1 98.88 118 GLY A C 1
ATOM 931 O O . GLY A 1 118 ? -6.402 14.43 1.862 1 98.88 118 GLY A O 1
ATOM 932 N N . TYR A 1 119 ? -8.398 14.172 2.805 1 98.94 119 TYR A N 1
ATOM 933 C CA . TYR A 1 119 ? -7.82 13.641 4.035 1 98.94 119 TYR A CA 1
ATOM 934 C C . TYR A 1 119 ? -8.82 12.773 4.781 1 98.94 119 TYR A C 1
ATOM 936 O O . TYR A 1 119 ? -10.031 12.938 4.625 1 98.94 119 TYR A O 1
ATOM 944 N N . ILE A 1 120 ? -8.336 11.852 5.527 1 99 120 ILE A N 1
ATOM 945 C CA . ILE A 1 120 ? -9.094 10.883 6.312 1 99 120 ILE A CA 1
ATOM 946 C C . ILE A 1 120 ? -8.891 11.156 7.801 1 99 120 ILE A C 1
ATOM 948 O O . ILE A 1 120 ? -7.758 11.281 8.266 1 99 120 ILE A O 1
ATOM 952 N N . GLU A 1 121 ? -9.961 11.305 8.547 1 99 121 GLU A N 1
ATOM 953 C CA . GLU A 1 121 ? -9.906 11.383 10 1 99 121 GLU A CA 1
ATOM 954 C C . GLU A 1 121 ? -9.805 9.992 10.625 1 99 121 GLU A C 1
ATOM 956 O O . GLU A 1 121 ? -10.719 9.172 10.484 1 99 121 GLU A O 1
ATOM 961 N N . CYS A 1 122 ? -8.75 9.781 11.398 1 98.94 122 CYS A N 1
ATOM 962 C CA . CYS A 1 122 ? -8.477 8.43 11.859 1 98.94 122 CYS A CA 1
ATOM 963 C C . CYS A 1 122 ? -8.422 8.367 13.383 1 98.94 122 CYS A C 1
ATOM 965 O O . CYS A 1 122 ? -7.758 9.188 14.016 1 98.94 122 CYS A O 1
ATOM 967 N N . VAL A 1 123 ? -9.039 7.379 13.898 1 98.94 123 VAL A N 1
ATOM 968 C CA . VAL A 1 123 ? -8.93 7.047 15.312 1 98.94 123 VAL A CA 1
ATOM 969 C C . VAL A 1 123 ? -8.328 5.648 15.469 1 98.94 123 VAL A C 1
ATOM 971 O O . VAL A 1 123 ? -8.836 4.684 14.898 1 98.94 123 VAL A O 1
ATOM 974 N N . VAL A 1 124 ? -7.305 5.527 16.281 1 98.88 124 VAL A N 1
ATOM 975 C CA . VAL A 1 124 ? -6.594 4.262 16.453 1 98.88 124 VAL A CA 1
ATOM 976 C C . VAL A 1 124 ? -7.465 3.281 17.234 1 98.88 124 VAL A C 1
ATOM 978 O O . VAL A 1 124 ? -7.984 3.613 18.297 1 98.88 124 VAL A O 1
ATOM 981 N N . SER A 1 125 ? -7.582 2.131 16.656 1 98.44 125 SER A N 1
ATOM 982 C CA . SER A 1 125 ? -8.359 1.074 17.297 1 98.44 125 SER A CA 1
ATOM 983 C C . SER A 1 125 ? -7.449 0.038 17.953 1 98.44 125 SER A C 1
ATOM 985 O O . SER A 1 125 ? -7.816 -0.569 18.969 1 98.44 125 SER A O 1
ATOM 987 N N . ASN A 1 126 ? -6.352 -0.265 17.375 1 98.25 126 ASN A N 1
ATOM 988 C CA . ASN A 1 126 ? -5.391 -1.255 17.844 1 98.25 126 ASN A CA 1
ATOM 989 C C . ASN A 1 126 ? -3.977 -0.934 17.375 1 98.25 126 ASN A C 1
ATOM 991 O O . ASN A 1 126 ? -3.795 -0.205 16.391 1 98.25 126 ASN A O 1
ATOM 995 N N . THR A 1 127 ? -3.021 -1.396 18.125 1 98.5 127 THR A N 1
ATOM 996 C CA . THR A 1 127 ? -1.617 -1.25 17.766 1 98.5 127 THR A CA 1
ATOM 997 C C . THR A 1 127 ? -0.9 -2.596 17.812 1 98.5 127 THR A C 1
ATOM 999 O O . THR A 1 127 ? -1.053 -3.346 18.781 1 98.5 127 THR A O 1
ATOM 1002 N N . PHE A 1 128 ? -0.134 -2.912 16.75 1 97.94 128 PHE A N 1
ATOM 1003 C CA . PHE A 1 128 ? 0.612 -4.164 16.672 1 97.94 128 PHE A CA 1
ATOM 1004 C C . PHE A 1 128 ? 2.098 -3.895 16.469 1 97.94 128 PHE A C 1
ATOM 1006 O O . PHE A 1 128 ? 2.471 -2.941 15.773 1 97.94 128 PHE A O 1
ATOM 1013 N N . ARG A 1 129 ? 2.895 -4.777 16.969 1 97.88 129 ARG A N 1
ATOM 1014 C CA . ARG A 1 129 ? 4.336 -4.652 16.781 1 97.88 129 ARG A CA 1
ATOM 1015 C C . ARG A 1 129 ? 4.762 -5.289 15.453 1 97.88 129 ARG A C 1
ATOM 1017 O O . ARG A 1 129 ? 4.297 -6.375 15.102 1 97.88 129 ARG A O 1
ATOM 1024 N N . ALA A 1 130 ? 5.68 -4.648 14.742 1 98.06 130 ALA A N 1
ATOM 1025 C CA . ALA A 1 130 ? 6.324 -5.168 13.539 1 98.06 130 ALA A CA 1
ATOM 1026 C C . ALA A 1 130 ? 7.77 -4.695 13.445 1 98.06 130 ALA A C 1
ATOM 1028 O O . ALA A 1 130 ? 8.039 -3.596 12.953 1 98.06 130 ALA A O 1
ATOM 1029 N N . GLY A 1 131 ? 8.703 -5.543 13.844 1 98 131 GLY A N 1
ATOM 1030 C CA . GLY A 1 131 ? 10.094 -5.117 13.859 1 98 131 GLY A CA 1
ATOM 1031 C C . GLY A 1 131 ? 10.312 -3.828 14.625 1 98 131 GLY A C 1
ATOM 1032 O O . GLY A 1 131 ? 9.914 -3.717 15.789 1 98 131 GLY A O 1
ATOM 1033 N N . GLU A 1 132 ? 10.969 -2.877 13.961 1 98.31 132 GLU A N 1
ATOM 1034 C CA . GLU A 1 132 ? 11.281 -1.598 14.586 1 98.31 132 GLU A CA 1
ATOM 1035 C C . GLU A 1 132 ? 10.094 -0.643 14.516 1 98.31 132 GLU A C 1
ATOM 1037 O O . GLU A 1 132 ? 10.141 0.459 15.07 1 98.31 132 GLU A O 1
ATOM 1042 N N . CYS A 1 133 ? 8.969 -1.092 13.906 1 98.69 133 CYS A N 1
ATOM 1043 C CA . CYS A 1 133 ? 7.793 -0.253 13.695 1 98.69 133 CYS A CA 1
ATOM 1044 C C . CYS A 1 133 ? 6.613 -0.753 14.516 1 98.69 133 CYS A C 1
ATOM 1046 O O . CYS A 1 133 ? 6.633 -1.875 15.023 1 98.69 133 CYS A O 1
ATOM 1048 N N . ASP A 1 134 ? 5.707 0.137 14.734 1 98.75 134 ASP A N 1
ATOM 1049 C CA . ASP A 1 134 ? 4.367 -0.247 15.164 1 98.75 134 ASP A CA 1
ATOM 1050 C C . ASP A 1 134 ? 3.348 -0.018 14.055 1 98.75 134 ASP A C 1
ATOM 1052 O O . ASP A 1 134 ? 3.459 0.941 13.289 1 98.75 134 ASP A O 1
ATOM 1056 N N . LEU A 1 135 ? 2.424 -0.968 13.984 1 98.81 135 LEU A N 1
ATOM 1057 C CA . LEU A 1 135 ? 1.263 -0.853 13.109 1 98.81 135 LEU A CA 1
ATOM 1058 C C . LEU A 1 135 ? 0.075 -0.254 13.859 1 98.81 135 LEU A C 1
ATOM 1060 O O . LEU A 1 135 ? -0.461 -0.873 14.773 1 98.81 135 LEU A O 1
ATOM 1064 N N . PHE A 1 136 ? -0.298 0.986 13.5 1 98.88 136 PHE A N 1
ATOM 1065 C CA . PHE A 1 136 ? -1.516 1.588 14.031 1 98.88 136 PHE A CA 1
ATOM 1066 C C . PHE A 1 136 ? -2.717 1.235 13.156 1 98.88 136 PHE A C 1
ATOM 1068 O O . PHE A 1 136 ? -2.824 1.7 12.023 1 98.88 136 PHE A O 1
ATOM 1075 N N . MET A 1 137 ? -3.566 0.367 13.617 1 98.94 137 MET A N 1
ATOM 1076 C CA . MET A 1 137 ? -4.848 0.123 12.961 1 98.94 137 MET A CA 1
ATOM 1077 C C . MET A 1 137 ? -5.883 1.159 13.383 1 98.94 137 MET A C 1
ATOM 1079 O O . MET A 1 137 ? -6.117 1.354 14.578 1 98.94 137 MET A O 1
ATOM 1083 N N . CYS A 1 138 ? -6.484 1.799 12.383 1 98.88 138 CYS A N 1
ATOM 1084 C CA . CYS A 1 138 ? -7.375 2.902 12.727 1 98.88 138 CYS A CA 1
ATOM 1085 C C . CYS A 1 138 ? -8.695 2.781 11.977 1 98.88 138 CYS A C 1
ATOM 1087 O O . CYS A 1 138 ? -8.781 2.096 10.961 1 98.88 138 CYS A O 1
ATOM 1089 N N . GLU A 1 139 ? -9.664 3.348 12.516 1 98.75 139 GLU A N 1
ATOM 1090 C CA . GLU A 1 139 ? -10.977 3.498 11.898 1 98.75 139 GLU A CA 1
ATOM 1091 C C . GLU A 1 139 ? -11.133 4.875 11.258 1 98.75 139 GLU A C 1
ATOM 1093 O O . GLU A 1 139 ? -10.898 5.898 11.914 1 98.75 139 GLU A O 1
ATOM 1098 N N . PRO A 1 140 ? -11.445 4.918 9.953 1 98.94 140 PRO A N 1
ATOM 1099 C CA . PRO A 1 140 ? -11.805 6.207 9.367 1 98.94 140 PRO A CA 1
ATOM 1100 C C . PRO A 1 140 ? -13.148 6.73 9.875 1 98.94 140 PRO A C 1
ATOM 1102 O O . PRO A 1 140 ? -14.18 6.086 9.672 1 98.94 140 PRO A O 1
ATOM 1105 N N . LYS A 1 141 ? -13.086 7.875 10.445 1 98.88 141 LYS A N 1
ATOM 1106 C CA . LYS A 1 141 ? -14.32 8.469 10.961 1 98.88 141 LYS A CA 1
ATOM 1107 C C . LYS A 1 141 ? -14.969 9.367 9.914 1 98.88 141 LYS A C 1
ATOM 1109 O O . LYS A 1 141 ? -16.188 9.508 9.883 1 98.88 141 LYS A O 1
ATOM 1114 N N . ALA A 1 142 ? -14.195 9.969 9.125 1 98.88 142 ALA A N 1
ATOM 1115 C CA . ALA A 1 142 ? -14.641 10.789 7.996 1 98.88 142 ALA A CA 1
ATOM 1116 C C . ALA A 1 142 ? -13.578 10.82 6.898 1 98.88 142 ALA A C 1
ATOM 1118 O O . ALA A 1 142 ? -12.391 10.672 7.168 1 98.88 142 ALA A O 1
ATOM 1119 N N . ILE A 1 143 ? -14.062 10.953 5.738 1 98.88 143 ILE A N 1
ATOM 1120 C CA . ILE A 1 143 ? -13.195 11.164 4.586 1 98.88 143 ILE A CA 1
ATOM 1121 C C . ILE A 1 143 ? -13.633 12.406 3.826 1 98.88 143 ILE A C 1
ATOM 1123 O O . ILE A 1 143 ? -14.797 12.523 3.426 1 98.88 143 ILE A O 1
ATOM 1127 N N . HIS A 1 144 ? -12.703 13.328 3.682 1 98.88 144 HIS A N 1
ATOM 1128 C CA . HIS A 1 144 ? -12.906 14.555 2.93 1 98.88 144 HIS A CA 1
ATOM 1129 C C . HIS A 1 144 ? -12.102 14.555 1.637 1 98.88 144 HIS A C 1
ATOM 1131 O O . HIS A 1 144 ? -10.891 14.32 1.658 1 98.88 144 HIS A O 1
ATOM 1137 N N . VAL A 1 145 ? -12.781 14.812 0.524 1 98.88 145 VAL A N 1
ATOM 1138 C CA . VAL A 1 145 ? -12.055 14.836 -0.742 1 98.88 145 VAL A CA 1
ATOM 1139 C C . VAL A 1 145 ? -12.422 16.094 -1.522 1 98.88 145 VAL A C 1
ATOM 1141 O O . VAL A 1 145 ? -13.531 16.609 -1.402 1 98.88 145 VAL A O 1
ATOM 1144 N N . ARG A 1 146 ? -11.461 16.578 -2.252 1 98.75 146 ARG A N 1
ATOM 1145 C CA . ARG A 1 146 ? -11.766 17.672 -3.178 1 98.75 146 ARG A CA 1
ATOM 1146 C C . ARG A 1 146 ? -12.805 17.234 -4.207 1 98.75 146 ARG A C 1
ATOM 1148 O O . ARG A 1 146 ? -12.609 16.25 -4.922 1 98.75 146 ARG A O 1
ATOM 1155 N N . SER A 1 147 ? -13.82 18.094 -4.34 1 98.19 147 SER A N 1
ATOM 1156 C CA . SER A 1 147 ? -14.953 17.734 -5.184 1 98.19 147 SER A CA 1
ATOM 1157 C C . SER A 1 147 ? -14.578 17.75 -6.66 1 98.19 147 SER A C 1
ATOM 1159 O O . SER A 1 147 ? -15.211 17.078 -7.477 1 98.19 147 SER A O 1
ATOM 1161 N N . ASP A 1 148 ? -13.594 18.484 -7.027 1 98.25 148 ASP A N 1
ATOM 1162 C CA . ASP A 1 148 ? -13.195 18.594 -8.43 1 98.25 148 ASP A CA 1
ATOM 1163 C C . ASP A 1 148 ? -12.242 17.469 -8.812 1 98.25 148 ASP A C 1
ATOM 1165 O O . ASP A 1 148 ? -11.906 17.297 -9.992 1 98.25 148 ASP A O 1
ATOM 1169 N N . LEU A 1 149 ? -11.844 16.656 -7.883 1 98.62 149 LEU A N 1
ATOM 1170 C CA . LEU A 1 149 ? -10.812 15.648 -8.148 1 98.62 149 LEU A CA 1
ATOM 1171 C C . LEU A 1 149 ? -11.359 14.242 -7.949 1 98.62 149 LEU A C 1
ATOM 1173 O O . LEU A 1 149 ? -10.82 13.273 -8.492 1 98.62 149 LEU A O 1
ATOM 1177 N N . TYR A 1 150 ? -12.336 14.102 -7.082 1 98.44 150 TYR A N 1
ATOM 1178 C CA . TYR A 1 150 ? -12.883 12.797 -6.734 1 98.44 150 TYR A CA 1
ATOM 1179 C C . TYR A 1 150 ? -14.289 12.625 -7.281 1 98.44 150 TYR A C 1
ATOM 1181 O O . TYR A 1 150 ? -15.117 13.539 -7.168 1 98.44 150 TYR A O 1
ATOM 1189 N N . GLU A 1 151 ? -14.508 11.508 -7.879 1 96.44 151 GLU A N 1
ATOM 1190 C CA . GLU A 1 151 ? -15.797 11.211 -8.492 1 96.44 151 GLU A CA 1
ATOM 1191 C C . GLU A 1 151 ? -16.453 9.992 -7.836 1 96.44 151 GLU A C 1
ATOM 1193 O O . GLU A 1 151 ? -15.953 9.477 -6.832 1 96.44 151 GLU A O 1
ATOM 1198 N N . LYS A 1 152 ? -17.594 9.555 -8.359 1 90.62 152 LYS A N 1
ATOM 1199 C CA . LYS A 1 152 ? -18.406 8.5 -7.77 1 90.62 152 LYS A CA 1
ATOM 1200 C C . LYS A 1 152 ? -17.594 7.215 -7.609 1 90.62 152 LYS A C 1
ATOM 1202 O O . LYS A 1 152 ? -17.75 6.504 -6.613 1 90.62 152 LYS A O 1
ATOM 1207 N N . TYR A 1 153 ? -16.719 6.934 -8.492 1 88.88 153 TYR A N 1
ATOM 1208 C CA . TYR A 1 153 ? -16.047 5.641 -8.461 1 88.88 153 TYR A CA 1
ATOM 1209 C C . TYR A 1 153 ? -14.555 5.805 -8.172 1 88.88 153 TYR A C 1
ATOM 1211 O O . TYR A 1 153 ? -13.758 4.926 -8.484 1 88.88 153 TYR A O 1
ATOM 1219 N N . GLY A 1 154 ? -14.203 6.91 -7.602 1 96.81 154 GLY A N 1
ATOM 1220 C CA . GLY A 1 154 ? -12.812 7.102 -7.219 1 96.81 154 GLY A CA 1
ATOM 1221 C C . GLY A 1 154 ? -12.203 8.359 -7.801 1 96.81 154 GLY A C 1
ATOM 1222 O O . GLY A 1 154 ? -12.922 9.266 -8.227 1 96.81 154 GLY A O 1
ATOM 1223 N N . TRP A 1 155 ? -10.891 8.492 -7.762 1 98.44 155 TRP A N 1
ATOM 1224 C CA . TRP A 1 155 ? -10.156 9.664 -8.234 1 98.44 155 TRP A CA 1
ATOM 1225 C C . TRP A 1 155 ? -10.289 9.812 -9.742 1 98.44 155 TRP A C 1
ATOM 1227 O O . TRP A 1 155 ? -10.227 8.828 -10.484 1 98.44 155 TRP A O 1
ATOM 1237 N N . ASN A 1 156 ? -10.516 11.008 -10.227 1 97.75 156 ASN A N 1
ATOM 1238 C CA . ASN A 1 156 ? -10.312 11.359 -11.633 1 97.75 156 ASN A CA 1
ATOM 1239 C C . ASN A 1 156 ? -8.836 11.531 -11.961 1 97.75 156 ASN A C 1
ATOM 1241 O O . ASN A 1 156 ? -8.266 12.602 -11.742 1 97.75 156 ASN A O 1
ATOM 1245 N N . LEU A 1 157 ? -8.195 10.531 -12.531 1 96.62 157 LEU A N 1
ATOM 1246 C CA . LEU A 1 157 ? -6.742 10.5 -12.648 1 96.62 157 LEU A CA 1
ATOM 1247 C C . LEU A 1 157 ? -6.277 11.422 -13.773 1 96.62 157 LEU A C 1
ATOM 1249 O O . LEU A 1 157 ? -5.074 11.633 -13.945 1 96.62 157 LEU A O 1
ATOM 1253 N N . ARG A 1 158 ? -7.188 11.953 -14.523 1 95.38 158 ARG A N 1
ATOM 1254 C CA . ARG A 1 158 ? -6.828 13.016 -15.461 1 95.38 158 ARG A CA 1
ATOM 1255 C C . ARG A 1 158 ? -6.496 14.312 -14.727 1 95.38 158 ARG A C 1
ATOM 1257 O O . ARG A 1 158 ? -5.766 15.156 -15.242 1 95.38 158 ARG A O 1
ATOM 1264 N N . LYS A 1 159 ? -7.105 14.469 -13.594 1 97.44 159 LYS A N 1
ATOM 1265 C CA . LYS A 1 159 ? -6.926 15.68 -12.805 1 97.44 159 LYS A CA 1
ATOM 1266 C C . LYS A 1 159 ? -6.082 15.414 -11.562 1 97.44 159 LYS A C 1
ATOM 1268 O O . LYS A 1 159 ? -5.152 16.156 -11.258 1 97.44 159 LYS A O 1
ATOM 1273 N N . ALA A 1 160 ? -6.461 14.328 -10.844 1 98.25 160 ALA A N 1
ATOM 1274 C CA . ALA A 1 160 ? -5.773 13.961 -9.609 1 98.25 160 ALA A CA 1
ATOM 1275 C C . ALA A 1 160 ? -4.504 13.172 -9.898 1 98.25 160 ALA A C 1
ATOM 1277 O O . ALA A 1 160 ? -4.555 11.945 -10.062 1 98.25 160 ALA A O 1
ATOM 1278 N N . ARG A 1 161 ? -3.396 13.781 -9.914 1 98.31 161 ARG A N 1
ATOM 1279 C CA . ARG A 1 161 ? -2.109 13.141 -10.148 1 98.31 161 ARG A CA 1
ATOM 1280 C C . ARG A 1 161 ? -1.505 12.641 -8.844 1 98.31 161 ARG A C 1
ATOM 1282 O O . ARG A 1 161 ? -0.492 13.164 -8.375 1 98.31 161 ARG A O 1
ATOM 1289 N N . ILE A 1 162 ? -2.094 11.539 -8.359 1 98.88 162 ILE A N 1
ATOM 1290 C CA . ILE A 1 162 ? -1.745 10.992 -7.051 1 98.88 162 ILE A CA 1
ATOM 1291 C C . ILE A 1 162 ? -0.247 10.695 -6.996 1 98.88 162 ILE A C 1
ATOM 1293 O O . ILE A 1 162 ? 0.295 10.031 -7.887 1 98.88 162 ILE A O 1
ATOM 1297 N N . LEU A 1 163 ? 0.407 11.164 -6.016 1 98.88 163 LEU A N 1
ATOM 1298 C CA . LEU A 1 163 ? 1.851 11.008 -5.871 1 98.88 163 LEU A CA 1
ATOM 1299 C C . LEU A 1 163 ? 2.193 9.625 -5.324 1 98.88 163 LEU A C 1
ATOM 1301 O O . LEU A 1 163 ? 1.702 9.234 -4.262 1 98.88 163 LEU A O 1
ATOM 1305 N N . LEU A 1 164 ? 3.021 8.852 -6.039 1 98.88 164 LEU A N 1
ATOM 1306 C CA . LEU A 1 164 ? 3.5 7.539 -5.617 1 98.88 164 LEU A CA 1
ATOM 1307 C C . LEU A 1 164 ? 5.004 7.566 -5.367 1 98.88 164 LEU A C 1
ATOM 1309 O O . LEU A 1 164 ? 5.762 8.133 -6.16 1 98.88 164 LEU A O 1
ATOM 1313 N N . HIS A 1 165 ? 5.438 6.965 -4.277 1 98.81 165 HIS A N 1
ATOM 1314 C CA . HIS A 1 165 ? 6.852 6.953 -3.922 1 98.81 165 HIS A CA 1
ATOM 1315 C C . HIS A 1 165 ? 7.562 5.75 -4.535 1 98.81 165 HIS A C 1
ATOM 1317 O O . HIS A 1 165 ? 7.055 4.629 -4.48 1 98.81 165 HIS A O 1
ATOM 1323 N N . MET A 1 166 ? 8.734 6.059 -5.109 1 97.44 166 MET A N 1
ATOM 1324 C CA . MET A 1 166 ? 9.602 5 -5.617 1 97.44 166 MET A CA 1
ATOM 1325 C C . MET A 1 166 ? 10.758 4.738 -4.664 1 97.44 166 MET A C 1
ATOM 1327 O O . MET A 1 166 ? 10.891 3.635 -4.129 1 97.44 166 MET A O 1
ATOM 1331 N N . ARG A 1 167 ? 11.477 5.754 -4.445 1 95.44 167 ARG A N 1
ATOM 1332 C CA . ARG A 1 167 ? 12.672 5.699 -3.615 1 95.44 167 ARG A CA 1
ATOM 1333 C C . ARG A 1 167 ? 13.273 7.09 -3.432 1 95.44 167 ARG A C 1
ATOM 1335 O O . ARG A 1 167 ? 13.266 7.902 -4.359 1 95.44 167 ARG A O 1
ATOM 1342 N N . GLY A 1 168 ? 13.734 7.277 -2.236 1 94.56 168 GLY A N 1
ATOM 1343 C CA . GLY A 1 168 ? 14.398 8.555 -1.999 1 94.56 168 GLY A CA 1
ATOM 1344 C C . GLY A 1 168 ? 13.594 9.742 -2.498 1 94.56 168 GLY A C 1
ATOM 1345 O O . GLY A 1 168 ? 12.438 9.914 -2.125 1 94.56 168 GLY A O 1
ATOM 1346 N N . ARG A 1 169 ? 14.219 10.469 -3.432 1 97.25 169 ARG A N 1
ATOM 1347 C CA . ARG A 1 169 ? 13.609 11.688 -3.943 1 97.25 169 ARG A CA 1
ATOM 1348 C C . ARG A 1 169 ? 12.781 11.406 -5.191 1 97.25 169 ARG A C 1
ATOM 1350 O O . ARG A 1 169 ? 12.266 12.328 -5.824 1 97.25 169 ARG A O 1
ATOM 1357 N N . VAL A 1 170 ? 12.734 10.156 -5.586 1 97.69 170 VAL A N 1
ATOM 1358 C CA . VAL A 1 170 ? 12.117 9.789 -6.855 1 97.69 170 VAL A CA 1
ATOM 1359 C C . VAL A 1 170 ? 10.68 9.328 -6.617 1 97.69 170 VAL A C 1
ATOM 1361 O O . VAL A 1 170 ? 10.445 8.375 -5.867 1 97.69 170 VAL A O 1
ATOM 1364 N N . PHE A 1 171 ? 9.781 9.977 -7.27 1 98.62 171 PHE A N 1
ATOM 1365 C CA . PHE A 1 171 ? 8.352 9.68 -7.242 1 98.62 171 PHE A CA 1
ATOM 1366 C C . PHE A 1 171 ? 7.812 9.469 -8.648 1 98.62 171 PHE A C 1
ATOM 1368 O O . PHE A 1 171 ? 8.531 9.672 -9.633 1 98.62 171 PHE A O 1
ATOM 1375 N N . VAL A 1 172 ? 6.555 9.023 -8.727 1 98.69 172 VAL A N 1
ATOM 1376 C CA . VAL A 1 172 ? 5.867 8.891 -10.008 1 98.69 172 VAL A CA 1
ATOM 1377 C C . VAL A 1 172 ? 4.383 9.195 -9.828 1 98.69 172 VAL A C 1
ATOM 1379 O O . VAL A 1 172 ? 3.885 9.258 -8.703 1 98.69 172 VAL A O 1
ATOM 1382 N N . VAL A 1 173 ? 3.748 9.516 -10.859 1 98.75 173 VAL A N 1
ATOM 1383 C CA . VAL A 1 173 ? 2.299 9.68 -10.852 1 98.75 173 VAL A CA 1
ATOM 1384 C C . VAL A 1 173 ? 1.659 8.648 -11.781 1 98.75 173 VAL A C 1
ATOM 1386 O O . VAL A 1 173 ? 2.338 8.047 -12.617 1 98.75 173 VAL A O 1
ATOM 1389 N N . PRO A 1 174 ? 0.363 8.375 -11.586 1 98.31 174 PRO A N 1
ATOM 1390 C CA . PRO A 1 174 ? -0.299 7.414 -12.469 1 98.31 174 PRO A CA 1
ATOM 1391 C C . PRO A 1 174 ? -0.255 7.84 -13.938 1 98.31 174 PRO A C 1
ATOM 1393 O O . PRO A 1 174 ? -0.354 9.031 -14.242 1 98.31 174 PRO A O 1
ATOM 1396 N N . GLY A 1 175 ? -0.132 6.848 -14.82 1 97.38 175 GLY A N 1
ATOM 1397 C CA . GLY A 1 175 ? -0.075 7.078 -16.25 1 97.38 175 GLY A CA 1
ATOM 1398 C C . GLY A 1 175 ? -1.283 6.535 -17 1 97.38 175 GLY A C 1
ATOM 1399 O O . GLY A 1 175 ? -2.424 6.84 -16.641 1 97.38 175 GLY A O 1
ATOM 1400 N N . LYS A 1 176 ? -1.012 5.664 -17.891 1 96.19 176 LYS A N 1
ATOM 1401 C CA . LYS A 1 176 ? -2.031 5.098 -18.766 1 96.19 176 LYS A CA 1
ATOM 1402 C C . LYS A 1 176 ? -2.996 4.211 -17.984 1 96.19 176 LYS A C 1
ATOM 1404 O O . LYS A 1 176 ? -2.574 3.391 -17.172 1 96.19 176 LYS A O 1
ATOM 1409 N N . LEU A 1 177 ? -4.305 4.406 -18.266 1 97.25 177 LEU A N 1
ATOM 1410 C CA . LEU A 1 177 ? -5.297 3.473 -17.75 1 97.25 177 LEU A CA 1
ATOM 1411 C C . LEU A 1 177 ? -5.242 2.143 -18.484 1 97.25 177 LEU A C 1
ATOM 1413 O O . LEU A 1 177 ? -4.98 2.111 -19.703 1 97.25 177 LEU A O 1
ATOM 1417 N N . VAL A 1 178 ? -5.406 1.127 -17.766 1 97.94 178 VAL A N 1
ATOM 1418 C CA . VAL A 1 178 ? -5.441 -0.231 -18.297 1 97.94 178 VAL A CA 1
ATOM 1419 C C . VAL A 1 178 ? -6.734 -0.921 -17.875 1 97.94 178 VAL A C 1
ATOM 1421 O O . VAL A 1 178 ? -7.082 -0.93 -16.688 1 97.94 178 VAL A O 1
ATOM 1424 N N . PHE A 1 179 ? -7.441 -1.594 -18.828 1 97.56 179 PHE A N 1
ATOM 1425 C CA . PHE A 1 179 ? -8.727 -2.213 -18.531 1 97.56 179 PHE A CA 1
ATOM 1426 C C . PHE A 1 179 ? -8.664 -3.723 -18.734 1 97.56 179 PHE A C 1
ATOM 1428 O O . PHE A 1 179 ? -8.203 -4.195 -19.781 1 97.56 179 PHE A O 1
ATOM 1435 N N . ALA A 1 180 ? -9.031 -4.426 -17.719 1 97.19 180 ALA A N 1
ATOM 1436 C CA . ALA A 1 180 ? -9.172 -5.871 -17.891 1 97.19 180 ALA A CA 1
ATOM 1437 C C . ALA A 1 180 ? -10.352 -6.211 -18.797 1 97.19 180 ALA A C 1
ATOM 1439 O O . ALA A 1 180 ? -11.367 -5.512 -18.781 1 97.19 180 ALA A O 1
ATOM 1440 N N . GLU A 1 181 ? -10.227 -7.273 -19.547 1 92.31 181 GLU A N 1
ATOM 1441 C CA . GLU A 1 181 ? -11.297 -7.711 -20.438 1 92.31 181 GLU A CA 1
ATOM 1442 C C . GLU A 1 181 ? -12.438 -8.352 -19.656 1 92.31 181 GLU A C 1
ATOM 1444 O O . GLU A 1 181 ? -12.211 -9.039 -18.656 1 92.31 181 GLU A O 1
ATOM 1449 N N . LYS A 1 182 ? -13.773 -7.902 -20 1 75.88 182 LYS A N 1
ATOM 1450 C CA . LYS A 1 182 ? -14.961 -8.461 -19.375 1 75.88 182 LYS A CA 1
ATOM 1451 C C . LYS A 1 182 ? -15.109 -9.945 -19.703 1 75.88 182 LYS A C 1
ATOM 1453 O O . LYS A 1 182 ? -14.742 -10.383 -20.797 1 75.88 182 LYS A O 1
ATOM 1458 N N . LYS A 1 183 ? -15.211 -10.883 -18.734 1 57.88 183 LYS A N 1
ATOM 1459 C CA . LYS A 1 183 ? -15.539 -12.273 -19.016 1 57.88 183 LYS A CA 1
ATOM 1460 C C . LYS A 1 183 ? -16.828 -12.383 -19.828 1 57.88 183 LYS A C 1
ATOM 1462 O O . LYS A 1 183 ? -17.734 -11.562 -19.688 1 57.88 183 LYS A O 1
ATOM 1467 N N . MET B 1 1 ? -13.031 22.969 -2.92 1 94.38 1 MET B N 1
ATOM 1468 C CA . MET B 1 1 ? -13.938 22.688 -1.81 1 94.38 1 MET B CA 1
ATOM 1469 C C . MET B 1 1 ? -13.938 21.188 -1.489 1 94.38 1 MET B C 1
ATOM 1471 O O . MET B 1 1 ? -13.891 20.359 -2.396 1 94.38 1 MET B O 1
ATOM 1475 N N . TYR B 1 2 ? -13.969 20.812 -0.196 1 98.19 2 TYR B N 1
ATOM 1476 C CA . TYR B 1 2 ? -14.008 19.422 0.214 1 98.19 2 TYR B CA 1
ATOM 1477 C C . TYR B 1 2 ? -15.445 18.938 0.39 1 98.19 2 TYR B C 1
ATOM 1479 O O . TYR B 1 2 ? -16.312 19.688 0.854 1 98.19 2 TYR B O 1
ATOM 1487 N N . VAL B 1 3 ? -15.672 17.766 0.01 1 98.31 3 VAL B N 1
ATOM 1488 C CA . VAL B 1 3 ? -16.922 17.078 0.291 1 98.31 3 VAL B CA 1
ATOM 1489 C C . VAL B 1 3 ? -16.656 15.773 1.03 1 98.31 3 VAL B C 1
ATOM 1491 O O . VAL B 1 3 ? -15.555 15.227 0.941 1 98.31 3 VAL B O 1
ATOM 1494 N N . ASP B 1 4 ? -17.672 15.367 1.752 1 98.06 4 ASP B N 1
ATOM 1495 C CA . ASP B 1 4 ? -17.547 14.125 2.5 1 98.06 4 ASP B CA 1
ATOM 1496 C C . ASP B 1 4 ? -17.984 12.93 1.66 1 98.06 4 ASP B C 1
ATOM 1498 O O . ASP B 1 4 ? -18.969 13.008 0.931 1 98.06 4 ASP B O 1
ATOM 1502 N N . ILE B 1 5 ? -17.281 11.859 1.798 1 97.88 5 ILE B N 1
ATOM 1503 C CA . ILE B 1 5 ? -17.719 10.609 1.196 1 97.88 5 ILE B CA 1
ATOM 1504 C C . ILE B 1 5 ? -17.859 9.539 2.277 1 97.88 5 ILE B C 1
ATOM 1506 O O . ILE B 1 5 ? -17.562 9.789 3.447 1 97.88 5 ILE B O 1
ATOM 1510 N N . ASP B 1 6 ? -18.391 8.336 1.841 1 97.38 6 ASP B N 1
ATOM 1511 C CA . ASP B 1 6 ? -18.562 7.227 2.775 1 97.38 6 ASP B CA 1
ATOM 1512 C C . ASP B 1 6 ? -17.219 6.84 3.408 1 97.38 6 ASP B C 1
ATOM 1514 O O . ASP B 1 6 ? -16.25 6.578 2.699 1 97.38 6 ASP B O 1
ATOM 1518 N N . PRO B 1 7 ? -17.156 6.773 4.723 1 97 7 PRO B N 1
ATOM 1519 C CA . PRO B 1 7 ? -15.891 6.461 5.398 1 97 7 PRO B CA 1
ATOM 1520 C C . PRO B 1 7 ? -15.367 5.07 5.055 1 97 7 PRO B C 1
ATOM 1522 O O . PRO B 1 7 ? -14.211 4.754 5.344 1 97 7 PRO B O 1
ATOM 1525 N N . SER B 1 8 ? -16.156 4.27 4.465 1 96.44 8 SER B N 1
ATOM 1526 C CA . SER B 1 8 ? -15.734 2.92 4.102 1 96.44 8 SER B CA 1
ATOM 1527 C C . SER B 1 8 ? -15.188 2.879 2.68 1 96.44 8 SER B C 1
ATOM 1529 O O . SER B 1 8 ? -14.766 1.823 2.203 1 96.44 8 SER B O 1
ATOM 1531 N N . ASP B 1 9 ? -15.148 4.008 1.986 1 97.56 9 ASP B N 1
ATOM 1532 C CA . ASP B 1 9 ? -14.664 4.059 0.61 1 97.56 9 ASP B CA 1
ATOM 1533 C C . ASP B 1 9 ? -13.141 3.98 0.561 1 97.56 9 ASP B C 1
ATOM 1535 O O . ASP B 1 9 ? -12.461 5.012 0.512 1 97.56 9 ASP B O 1
ATOM 1539 N N . TYR B 1 10 ? -12.648 2.73 0.451 1 97.62 10 TYR B N 1
ATOM 1540 C CA . TYR B 1 10 ? -11.211 2.498 0.486 1 97.62 10 TYR B CA 1
ATOM 1541 C C . TYR B 1 10 ? -10.547 3.023 -0.78 1 97.62 10 TYR B C 1
ATOM 1543 O O . TYR B 1 10 ? -9.32 3.143 -0.838 1 97.62 10 TYR B O 1
ATOM 1551 N N . ARG B 1 11 ? -11.336 3.383 -1.846 1 98 11 ARG B N 1
ATOM 1552 C CA . ARG B 1 11 ? -10.781 3.795 -3.131 1 98 11 ARG B CA 1
ATOM 1553 C C . ARG B 1 11 ? -10.016 5.105 -3.004 1 98 11 ARG B C 1
ATOM 1555 O O . ARG B 1 11 ? -9.203 5.441 -3.863 1 98 11 ARG B O 1
ATOM 1562 N N . VAL B 1 12 ? -10.203 5.836 -1.919 1 98.56 12 VAL B N 1
ATOM 1563 C CA . VAL B 1 12 ? -9.508 7.09 -1.659 1 98.56 12 VAL B CA 1
ATOM 1564 C C . VAL B 1 12 ? -8.016 6.824 -1.466 1 98.56 12 VAL B C 1
ATOM 1566 O O . VAL B 1 12 ? -7.188 7.723 -1.648 1 98.56 12 VAL B O 1
ATOM 1569 N N . LEU B 1 13 ? -7.664 5.527 -1.117 1 98.75 13 LEU B N 1
ATOM 1570 C CA . LEU B 1 13 ? -6.27 5.16 -0.887 1 98.75 13 LEU B CA 1
ATOM 1571 C C . LEU B 1 13 ? -5.676 4.488 -2.119 1 98.75 13 LEU B C 1
ATOM 1573 O O . LEU B 1 13 ? -4.582 3.916 -2.053 1 98.75 13 LEU B O 1
ATOM 1577 N N . HIS B 1 14 ? -6.402 4.461 -3.252 1 98.44 14 HIS B N 1
ATOM 1578 C CA . HIS B 1 14 ? -5.953 3.936 -4.535 1 98.44 14 HIS B CA 1
ATOM 1579 C C . HIS B 1 14 ? -5.488 5.059 -5.457 1 98.44 14 HIS B C 1
ATOM 1581 O O . HIS B 1 14 ? -5.871 6.215 -5.273 1 98.44 14 HIS B O 1
ATOM 1587 N N . PRO B 1 15 ? -4.656 4.695 -6.469 1 98.44 15 PRO B N 1
ATOM 1588 C CA . PRO B 1 15 ? -4.27 3.363 -6.938 1 98.44 15 PRO B CA 1
ATOM 1589 C C . PRO B 1 15 ? -3.186 2.725 -6.074 1 98.44 15 PRO B C 1
ATOM 1591 O O . PRO B 1 15 ? -2.377 3.434 -5.469 1 98.44 15 PRO B O 1
ATOM 1594 N N . ARG B 1 16 ? -3.203 1.415 -6 1 98.62 16 ARG B N 1
ATOM 1595 C CA . ARG B 1 16 ? -2.211 0.617 -5.289 1 98.62 16 ARG B CA 1
ATOM 1596 C C . ARG B 1 16 ? -1.709 -0.533 -6.156 1 98.62 16 ARG B C 1
ATOM 1598 O O . ARG B 1 16 ? -2.438 -1.034 -7.016 1 98.62 16 ARG B O 1
ATOM 1605 N N . PRO B 1 17 ? -0.46 -0.968 -5.902 1 98.81 17 PRO B N 1
ATOM 1606 C CA . PRO B 1 17 ? 0.015 -2.104 -6.695 1 98.81 17 PRO B CA 1
ATOM 1607 C C . PRO B 1 17 ? -0.877 -3.336 -6.555 1 98.81 17 PRO B C 1
ATOM 1609 O O . PRO B 1 17 ? -1.355 -3.637 -5.461 1 98.81 17 PRO B O 1
ATOM 1612 N N . ALA B 1 18 ? -1.145 -3.957 -7.68 1 98.81 18 ALA B N 1
ATOM 1613 C CA . ALA B 1 18 ? -1.818 -5.25 -7.715 1 98.81 18 ALA B CA 1
ATOM 1614 C C . ALA B 1 18 ? -0.809 -6.395 -7.777 1 98.81 18 ALA B C 1
ATOM 1616 O O . ALA B 1 18 ? 0.191 -6.309 -8.492 1 98.81 18 ALA B O 1
ATOM 1617 N N . TYR B 1 19 ? -1.06 -7.445 -7.055 1 98.94 19 TYR B N 1
ATOM 1618 C CA . TYR B 1 19 ? -0.203 -8.625 -7.012 1 98.94 19 TYR B CA 1
ATOM 1619 C C . TYR B 1 19 ? -1.006 -9.891 -7.277 1 98.94 19 TYR B C 1
ATOM 1621 O O . TYR B 1 19 ? -2.238 -9.883 -7.215 1 98.94 19 TYR B O 1
ATOM 1629 N N . LEU B 1 20 ? -0.283 -10.922 -7.605 1 98.94 20 LEU B N 1
ATOM 1630 C CA . LEU B 1 20 ? -0.823 -12.273 -7.539 1 98.94 20 LEU B CA 1
ATOM 1631 C C . LEU B 1 20 ? -0.226 -13.039 -6.363 1 98.94 20 LEU B C 1
ATOM 1633 O O . LEU B 1 20 ? 0.997 -13.117 -6.223 1 98.94 20 LEU B O 1
ATOM 1637 N N . ILE B 1 21 ? -1.093 -13.516 -5.512 1 98.94 21 ILE B N 1
ATOM 1638 C CA . ILE B 1 21 ? -0.691 -14.312 -4.359 1 98.94 21 ILE B CA 1
ATOM 1639 C C . ILE B 1 21 ? -0.855 -15.797 -4.676 1 98.94 21 ILE B C 1
ATOM 1641 O O . ILE B 1 21 ? -1.944 -16.25 -5.043 1 98.94 21 ILE B O 1
ATOM 1645 N N . VAL B 1 22 ? 0.23 -16.547 -4.547 1 98.94 22 VAL B N 1
ATOM 1646 C CA . VAL B 1 22 ? 0.165 -17.984 -4.762 1 98.94 22 VAL B CA 1
ATOM 1647 C C . VAL B 1 22 ? 0.184 -18.703 -3.414 1 98.94 22 VAL B C 1
ATOM 1649 O O . VAL B 1 22 ? 0.971 -18.359 -2.529 1 98.94 22 VAL B O 1
ATOM 1652 N N . SER B 1 23 ? -0.662 -19.578 -3.248 1 98.81 23 SER B N 1
ATOM 1653 C CA . SER B 1 23 ? -0.731 -20.438 -2.062 1 98.81 23 SER B CA 1
ATOM 1654 C C . SER B 1 23 ? -0.9 -21.906 -2.443 1 98.81 23 SER B C 1
ATOM 1656 O O . SER B 1 23 ? -1.119 -22.219 -3.613 1 98.81 23 SER B O 1
ATOM 1658 N N . ARG B 1 24 ? -0.689 -22.75 -1.508 1 98.31 24 ARG B N 1
ATOM 1659 C CA . ARG B 1 24 ? -0.801 -24.188 -1.692 1 98.31 24 ARG B CA 1
ATOM 1660 C C . ARG B 1 24 ? -1.594 -24.828 -0.556 1 98.31 24 ARG B C 1
ATOM 1662 O O . ARG B 1 24 ? -1.372 -24.516 0.616 1 98.31 24 ARG B O 1
ATOM 1669 N N . SER B 1 25 ? -2.543 -25.75 -0.954 1 97.25 25 SER B N 1
ATOM 1670 C CA . SER B 1 25 ? -3.291 -26.469 0.07 1 97.25 25 SER B CA 1
ATOM 1671 C C . SER B 1 25 ? -2.434 -27.547 0.72 1 97.25 25 SER B C 1
ATOM 1673 O O . SER B 1 25 ? -1.346 -27.859 0.231 1 97.25 25 SER B O 1
ATOM 1675 N N . ARG B 1 26 ? -2.936 -28.094 1.787 1 95.56 26 ARG B N 1
ATOM 1676 C CA . ARG B 1 26 ? -2.227 -29.156 2.488 1 95.56 26 ARG B CA 1
ATOM 1677 C C . ARG B 1 26 ? -2.029 -30.375 1.584 1 95.56 26 ARG B C 1
ATOM 1679 O O . ARG B 1 26 ? -1.033 -31.094 1.706 1 95.56 26 ARG B O 1
ATOM 1686 N N . ASP B 1 27 ? -2.967 -30.578 0.665 1 95.06 27 ASP B N 1
ATOM 1687 C CA . ASP B 1 27 ? -2.893 -31.719 -0.244 1 95.06 27 ASP B CA 1
ATOM 1688 C C . ASP B 1 27 ? -2.039 -31.391 -1.468 1 95.06 27 ASP B C 1
ATOM 1690 O O . ASP B 1 27 ? -1.897 -32.219 -2.371 1 95.06 27 ASP B O 1
ATOM 1694 N N . GLY B 1 28 ? -1.592 -30.172 -1.555 1 96.19 28 GLY B N 1
ATOM 1695 C CA . GLY B 1 28 ? -0.593 -29.828 -2.555 1 96.19 28 GLY B CA 1
ATOM 1696 C C . GLY B 1 28 ? -1.171 -29.078 -3.746 1 96.19 28 GLY B C 1
ATOM 1697 O O . GLY B 1 28 ? -0.472 -28.844 -4.73 1 96.19 28 GLY B O 1
ATOM 1698 N N . VAL B 1 29 ? -2.422 -28.703 -3.689 1 96.62 29 VAL B N 1
ATOM 1699 C CA . VAL B 1 29 ? -3.062 -28.031 -4.812 1 96.62 29 VAL B CA 1
ATOM 1700 C C . VAL B 1 29 ? -2.734 -26.531 -4.77 1 96.62 29 VAL B C 1
ATOM 1702 O O . VAL B 1 29 ? -2.963 -25.875 -3.758 1 96.62 29 VAL B O 1
ATOM 1705 N N . LEU B 1 30 ? -2.209 -26.047 -5.895 1 98.31 30 LEU B N 1
ATOM 1706 C CA . LEU B 1 30 ? -1.86 -24.625 -5.992 1 98.31 30 LEU B CA 1
ATOM 1707 C C . LEU B 1 30 ? -3.102 -23.781 -6.238 1 98.31 30 LEU B C 1
ATOM 1709 O O . LEU B 1 30 ? -4.031 -24.219 -6.918 1 98.31 30 LEU B O 1
ATOM 1713 N N . ASN B 1 31 ? -3.16 -22.594 -5.66 1 98.38 31 ASN B N 1
ATOM 1714 C CA . ASN B 1 31 ? -4.172 -21.578 -5.867 1 98.38 31 ASN B CA 1
ATOM 1715 C C . ASN B 1 31 ? -3.543 -20.203 -6.066 1 98.38 31 ASN B C 1
ATOM 1717 O O . ASN B 1 31 ? -2.4 -19.969 -5.66 1 98.38 31 ASN B O 1
ATOM 1721 N N . VAL B 1 32 ? -4.285 -19.312 -6.762 1 98.69 32 VAL B N 1
ATOM 1722 C CA . VAL B 1 32 ? -3.812 -17.953 -7 1 98.69 32 VAL B CA 1
ATOM 1723 C C . VAL B 1 32 ? -4.945 -16.969 -6.746 1 98.69 32 VAL B C 1
ATOM 1725 O O . VAL B 1 32 ? -6.109 -17.25 -7.02 1 98.69 32 VAL B O 1
ATOM 1728 N N . MET B 1 33 ? -4.648 -15.82 -6.238 1 98.19 33 MET B N 1
ATOM 1729 C CA . MET B 1 33 ? -5.609 -14.734 -6.086 1 98.19 33 MET B CA 1
ATOM 1730 C C . MET B 1 33 ? -4.953 -13.383 -6.344 1 98.19 33 MET B C 1
ATOM 1732 O O . MET B 1 33 ? -3.738 -13.242 -6.184 1 98.19 33 MET B O 1
ATOM 1736 N N . ALA B 1 34 ? -5.762 -12.461 -6.793 1 98.5 34 ALA B N 1
ATOM 1737 C CA . ALA B 1 34 ? -5.301 -11.078 -6.898 1 98.5 34 ALA B CA 1
ATOM 1738 C C . ALA B 1 34 ? -5.41 -10.359 -5.559 1 98.5 34 ALA B C 1
ATOM 1740 O O . ALA B 1 34 ? -6.332 -10.617 -4.781 1 98.5 34 ALA B O 1
ATOM 1741 N N . ALA B 1 35 ? -4.496 -9.531 -5.25 1 98.69 35 ALA B N 1
ATOM 1742 C CA . ALA B 1 35 ? -4.531 -8.727 -4.031 1 98.69 35 ALA B CA 1
ATOM 1743 C C . ALA B 1 35 ? -3.816 -7.391 -4.23 1 98.69 35 ALA B C 1
ATOM 1745 O O . ALA B 1 35 ? -2.768 -7.332 -4.879 1 98.69 35 ALA B O 1
ATOM 1746 N N . SER B 1 36 ? -4.352 -6.34 -3.695 1 98.75 36 SER B N 1
ATOM 1747 C CA . SER B 1 36 ? -3.691 -5.039 -3.693 1 98.75 36 SER B CA 1
ATOM 1748 C C . SER B 1 36 ? -3.381 -4.578 -2.273 1 98.75 36 SER B C 1
ATOM 1750 O O . SER B 1 36 ? -2.676 -3.586 -2.076 1 98.75 36 SER B O 1
ATOM 1752 N N . TRP B 1 37 ? -3.912 -5.254 -1.28 1 98.88 37 TRP B N 1
ATOM 1753 C CA . TRP B 1 37 ? -3.689 -4.898 0.118 1 98.88 37 TRP B CA 1
ATOM 1754 C C . TRP B 1 37 ? -2.498 -5.66 0.689 1 98.88 37 TRP B C 1
ATOM 1756 O O . TRP B 1 37 ? -2.66 -6.512 1.566 1 98.88 37 TRP B O 1
ATOM 1766 N N . VAL B 1 38 ? -1.353 -5.332 0.167 1 98.94 38 VAL B N 1
ATOM 1767 C CA . VAL B 1 38 ? -0.015 -5.809 0.503 1 98.94 38 VAL B CA 1
ATOM 1768 C C . VAL B 1 38 ? 0.903 -4.621 0.779 1 98.94 38 VAL B C 1
ATOM 1770 O O . VAL B 1 38 ? 0.909 -3.645 0.025 1 98.94 38 VAL B O 1
ATOM 1773 N N . MET B 1 39 ? 1.676 -4.684 1.85 1 98.81 39 MET B N 1
ATOM 1774 C CA . MET B 1 39 ? 2.492 -3.525 2.193 1 98.81 39 MET B CA 1
ATOM 1775 C C . MET B 1 39 ? 3.695 -3.936 3.037 1 98.81 39 MET B C 1
ATOM 1777 O O . MET B 1 39 ? 3.572 -4.773 3.934 1 98.81 39 MET B O 1
ATOM 1781 N N . PRO B 1 40 ? 4.906 -3.438 2.727 1 98.88 40 PRO B N 1
ATOM 1782 C CA . PRO B 1 40 ? 5.949 -3.574 3.744 1 98.88 40 PRO B CA 1
ATOM 1783 C C . PRO B 1 40 ? 5.594 -2.873 5.055 1 98.88 40 PRO B C 1
ATOM 1785 O O . PRO B 1 40 ? 4.859 -1.882 5.047 1 98.88 40 PRO B O 1
ATOM 1788 N N . VAL B 1 41 ? 6.145 -3.416 6.199 1 98.69 41 VAL B N 1
ATOM 1789 C CA . VAL B 1 41 ? 5.742 -2.789 7.453 1 98.69 41 VAL B CA 1
ATOM 1790 C C . VAL B 1 41 ? 6.961 -2.613 8.359 1 98.69 41 VAL B C 1
ATOM 1792 O O . VAL B 1 41 ? 6.887 -1.931 9.383 1 98.69 41 VAL B O 1
ATOM 1795 N N . SER B 1 42 ? 8.078 -3.232 8.008 1 98.56 42 SER B N 1
ATOM 1796 C CA . SER B 1 42 ? 9.328 -3.064 8.742 1 98.56 42 SER B CA 1
ATOM 1797 C C . SER B 1 42 ? 10.523 -3.449 7.887 1 98.56 42 SER B C 1
ATOM 1799 O O . SER B 1 42 ? 10.398 -4.23 6.941 1 98.56 42 SER B O 1
ATOM 1801 N N . GLU B 1 43 ? 11.68 -2.906 8.211 1 97.25 43 GLU B N 1
ATOM 1802 C CA . GLU B 1 43 ? 12.922 -3.232 7.516 1 97.25 43 GLU B CA 1
ATOM 1803 C C . GLU B 1 43 ? 13.812 -4.121 8.375 1 97.25 43 GLU B C 1
ATOM 1805 O O . GLU B 1 43 ? 14.633 -4.883 7.848 1 97.25 43 GLU B O 1
ATOM 1810 N N . GLU B 1 44 ? 13.57 -4.02 9.711 1 96.69 44 GLU B N 1
ATOM 1811 C CA . GLU B 1 44 ? 14.445 -4.746 10.633 1 96.69 44 GLU B CA 1
ATOM 1812 C C . GLU B 1 44 ? 13.641 -5.387 11.758 1 96.69 44 GLU B C 1
ATOM 1814 O O . GLU B 1 44 ? 13.367 -4.75 12.781 1 96.69 44 GLU B O 1
ATOM 1819 N N . PRO B 1 45 ? 13.562 -6.711 11.797 1 97.88 45 PRO B N 1
ATOM 1820 C CA . PRO B 1 45 ? 13.641 -7.512 10.57 1 97.88 45 PRO B CA 1
ATOM 1821 C C . PRO B 1 45 ? 12.617 -7.082 9.516 1 97.88 45 PRO B C 1
ATOM 1823 O O . PRO B 1 45 ? 11.664 -6.375 9.836 1 97.88 45 PRO B O 1
ATOM 1826 N N . PRO B 1 46 ? 12.844 -7.496 8.258 1 98.69 46 PRO B N 1
ATOM 1827 C CA . PRO B 1 46 ? 11.875 -7.145 7.219 1 98.69 46 PRO B CA 1
ATOM 1828 C C . PRO B 1 46 ? 10.562 -7.918 7.352 1 98.69 46 PRO B C 1
ATOM 1830 O O . PRO B 1 46 ? 10.578 -9.141 7.5 1 98.69 46 PRO B O 1
ATOM 1833 N N . TYR B 1 47 ? 9.445 -7.188 7.336 1 98.88 47 TYR B N 1
ATOM 1834 C CA . TYR B 1 47 ? 8.117 -7.789 7.348 1 98.88 47 TYR B CA 1
ATOM 1835 C C . TYR B 1 47 ? 7.223 -7.164 6.281 1 98.88 47 TYR B C 1
ATOM 1837 O O . TYR B 1 47 ? 7.391 -5.996 5.93 1 98.88 47 TYR B O 1
ATOM 1845 N N . ILE B 1 48 ? 6.34 -7.961 5.785 1 98.94 48 ILE B N 1
ATOM 1846 C CA . ILE B 1 48 ? 5.27 -7.586 4.867 1 98.94 48 ILE B CA 1
ATOM 1847 C C . ILE B 1 48 ? 3.924 -8.039 5.43 1 98.94 48 ILE B C 1
ATOM 1849 O O . ILE B 1 48 ? 3.834 -9.086 6.07 1 98.94 48 ILE B O 1
ATOM 1853 N N . ILE B 1 49 ? 2.928 -7.246 5.18 1 98.94 49 ILE B N 1
ATOM 1854 C CA . ILE B 1 49 ? 1.597 -7.688 5.582 1 98.94 49 ILE B CA 1
ATOM 1855 C C . ILE B 1 49 ? 0.724 -7.895 4.348 1 98.94 49 ILE B C 1
ATOM 1857 O O . ILE B 1 49 ? 0.823 -7.141 3.377 1 98.94 49 ILE B O 1
ATOM 1861 N N . LEU B 1 50 ? -0.069 -8.883 4.402 1 98.94 50 LEU B N 1
ATOM 1862 C CA . LEU B 1 50 ? -1.105 -9.227 3.434 1 98.94 50 LEU B CA 1
ATOM 1863 C C . LEU B 1 50 ? -2.467 -9.336 4.113 1 98.94 50 LEU B C 1
ATOM 1865 O O . LEU B 1 50 ? -2.627 -10.086 5.078 1 98.94 50 LEU B O 1
ATOM 1869 N N . SER B 1 51 ? -3.43 -8.539 3.711 1 98.94 51 SER B N 1
ATOM 1870 C CA . SER B 1 51 ? -4.781 -8.625 4.254 1 98.94 51 SER B CA 1
ATOM 1871 C C . SER B 1 51 ? -5.676 -9.492 3.369 1 98.94 51 SER B C 1
ATOM 1873 O O . SER B 1 51 ? -5.793 -9.25 2.166 1 98.94 51 SER B O 1
ATOM 1875 N N . ILE B 1 52 ? -6.297 -10.477 3.934 1 98.69 52 ILE B N 1
ATOM 1876 C CA . ILE B 1 52 ? -7.156 -11.375 3.172 1 98.69 52 ILE B CA 1
ATOM 1877 C C . ILE B 1 52 ? -8.461 -11.609 3.93 1 98.69 52 ILE B C 1
ATOM 1879 O O . ILE B 1 52 ? -8.453 -11.82 5.145 1 98.69 52 ILE B O 1
ATOM 1883 N N . GLU B 1 53 ? -9.555 -11.5 3.207 1 98.12 53 GLU B N 1
ATOM 1884 C CA . GLU B 1 53 ? -10.852 -11.82 3.799 1 98.12 53 GLU B CA 1
ATOM 1885 C C . GLU B 1 53 ? -10.898 -13.266 4.285 1 98.12 53 GLU B C 1
ATOM 1887 O O . GLU B 1 53 ? -10.43 -14.172 3.594 1 98.12 53 GLU B O 1
ATOM 1892 N N . ARG B 1 54 ? -11.531 -13.297 5.438 1 96.38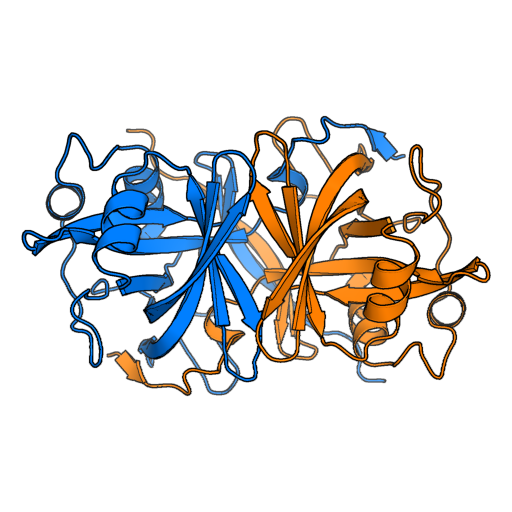 54 ARG B N 1
ATOM 1893 C CA . ARG B 1 54 ? -11.719 -14.641 5.965 1 96.38 54 ARG B CA 1
ATOM 1894 C C . ARG B 1 54 ? -12.711 -15.43 5.121 1 96.38 54 ARG B C 1
ATOM 1896 O O . ARG B 1 54 ? -13.742 -14.891 4.707 1 96.38 54 ARG B O 1
ATOM 1903 N N . GLY B 1 55 ? -12.523 -16.531 4.676 1 93.06 55 GLY B N 1
ATOM 1904 C CA . GLY B 1 55 ? -13.383 -17.344 3.828 1 93.06 55 GLY B CA 1
ATOM 1905 C C . GLY B 1 55 ? -12.75 -17.672 2.486 1 93.06 55 GLY B C 1
ATOM 1906 O O . GLY B 1 55 ? -13.195 -18.594 1.795 1 93.06 55 GLY B O 1
ATOM 1907 N N . ASN B 1 56 ? -11.781 -16.859 2.113 1 96.12 56 ASN B N 1
ATOM 1908 C CA . ASN B 1 56 ? -11.07 -17.125 0.871 1 96.12 56 ASN B CA 1
ATOM 1909 C C . ASN B 1 56 ? -10.273 -18.438 0.958 1 96.12 56 ASN B C 1
ATOM 1911 O O . ASN B 1 56 ? -9.766 -18.781 2.023 1 96.12 56 ASN B O 1
ATOM 1915 N N . LYS B 1 57 ? -10.195 -19.109 -0.194 1 97.56 57 LYS B N 1
ATOM 1916 C CA . LYS B 1 57 ? -9.383 -20.328 -0.274 1 97.56 57 LYS B CA 1
ATOM 1917 C C . LYS B 1 57 ? -7.926 -20.031 0.065 1 97.56 57 LYS B C 1
ATOM 1919 O O . LYS B 1 57 ? -7.281 -20.812 0.769 1 97.56 57 LYS B O 1
ATOM 1924 N N . THR B 1 58 ? -7.406 -18.953 -0.453 1 98.31 58 THR B N 1
ATOM 1925 C CA . THR B 1 58 ? -6.035 -18.547 -0.161 1 98.31 58 THR B CA 1
ATOM 1926 C C . THR B 1 58 ? -5.836 -18.359 1.341 1 98.31 58 THR B C 1
ATOM 1928 O O . THR B 1 58 ? -4.797 -18.75 1.886 1 98.31 58 THR B O 1
ATOM 1931 N N . HIS B 1 59 ? -6.828 -17.719 1.981 1 98.5 59 HIS B N 1
ATOM 1932 C CA . HIS B 1 59 ? -6.773 -17.547 3.43 1 98.5 59 HIS B CA 1
ATOM 1933 C C . HIS B 1 59 ? -6.602 -18.891 4.129 1 98.5 59 HIS B C 1
ATOM 1935 O O . HIS B 1 59 ? -5.727 -19.047 4.988 1 98.5 59 HIS B O 1
ATOM 1941 N N . GLU B 1 60 ? -7.41 -19.859 3.818 1 98.06 60 GLU B N 1
ATOM 1942 C CA . GLU B 1 60 ? -7.355 -21.188 4.387 1 98.06 60 GLU B CA 1
ATOM 1943 C C . GLU B 1 60 ? -5.996 -21.844 4.148 1 98.06 60 GLU B C 1
ATOM 1945 O O . GLU B 1 60 ? -5.398 -22.406 5.07 1 98.06 60 GLU B O 1
ATOM 1950 N N . ASN B 1 61 ? -5.531 -21.797 2.906 1 98.56 61 ASN B N 1
ATOM 1951 C CA . ASN B 1 61 ? -4.238 -22.375 2.551 1 98.56 61 ASN B CA 1
ATOM 1952 C C . ASN B 1 61 ? -3.113 -21.781 3.404 1 98.56 61 ASN B C 1
ATOM 1954 O O . ASN B 1 61 ? -2.289 -22.531 3.943 1 98.56 61 ASN B O 1
ATOM 1958 N N . ILE B 1 62 ? -3.066 -20.438 3.523 1 98.81 62 ILE B N 1
ATOM 1959 C CA . ILE B 1 62 ? -1.982 -19.766 4.219 1 98.81 62 ILE B CA 1
ATOM 1960 C C . ILE B 1 62 ? -2.064 -20.062 5.715 1 98.81 62 ILE B C 1
ATOM 1962 O O . ILE B 1 62 ? -1.036 -20.203 6.383 1 98.81 62 ILE B O 1
ATOM 1966 N N . LEU B 1 63 ? -3.287 -20.078 6.23 1 98 63 LEU B N 1
ATOM 1967 C CA . LEU B 1 63 ? -3.441 -20.438 7.633 1 98 63 LEU B CA 1
ATOM 1968 C C . LEU B 1 63 ? -2.859 -21.812 7.91 1 98 63 LEU B C 1
ATOM 1970 O O . LEU B 1 63 ? -2.229 -22.031 8.945 1 98 63 LEU B O 1
ATOM 1974 N N . ASP B 1 64 ? -3.025 -22.734 7.016 1 97.88 64 ASP B N 1
ATOM 1975 C CA . ASP B 1 64 ? -2.621 -24.125 7.191 1 97.88 64 ASP B CA 1
ATOM 1976 C C . ASP B 1 64 ? -1.121 -24.297 6.961 1 97.88 64 ASP B C 1
ATOM 1978 O O . ASP B 1 64 ? -0.439 -24.969 7.746 1 97.88 64 ASP B O 1
ATOM 1982 N N . THR B 1 65 ? -0.587 -23.719 5.863 1 98.44 65 THR B N 1
ATOM 1983 C CA . THR B 1 65 ? 0.772 -24.016 5.434 1 98.44 65 THR B CA 1
ATOM 1984 C C . THR B 1 65 ? 1.751 -22.969 5.934 1 98.44 65 THR B C 1
ATOM 1986 O O . THR B 1 65 ? 2.961 -23.203 5.977 1 98.44 65 THR B O 1
ATOM 1989 N N . LYS B 1 66 ? 1.293 -21.76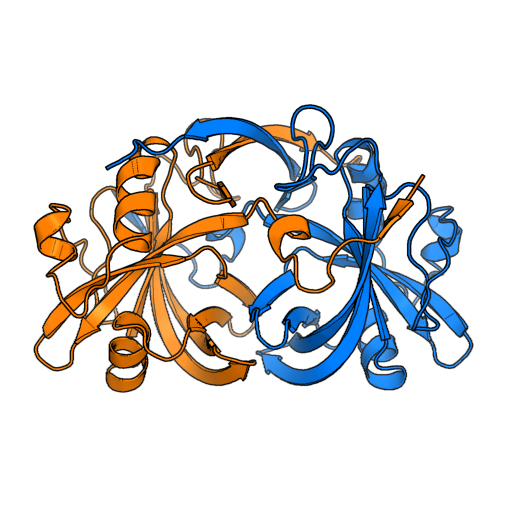6 6.121 1 98.75 66 LYS B N 1
ATOM 1990 C CA . LYS B 1 66 ? 2.057 -20.609 6.594 1 98.75 66 LYS B CA 1
ATOM 1991 C C . LYS B 1 66 ? 3.029 -20.125 5.527 1 98.75 66 LYS B C 1
ATOM 1993 O O . LYS B 1 66 ? 3.992 -19.422 5.832 1 98.75 66 LYS B O 1
ATOM 1998 N N . GLU B 1 67 ? 2.828 -20.562 4.305 1 98.88 67 GLU B N 1
ATOM 1999 C CA . GLU B 1 67 ? 3.689 -20.188 3.188 1 98.88 67 GLU B CA 1
ATOM 2000 C C . GLU B 1 67 ? 2.875 -19.625 2.029 1 98.88 67 GLU B C 1
ATOM 2002 O O . GLU B 1 67 ? 1.781 -20.109 1.734 1 98.88 67 GLU B O 1
ATOM 2007 N N . PHE B 1 68 ? 3.383 -18.625 1.394 1 98.94 68 PHE B N 1
ATOM 2008 C CA . PHE B 1 68 ? 2.828 -18.125 0.143 1 98.94 68 PHE B CA 1
ATOM 2009 C C . PHE B 1 68 ? 3.859 -17.281 -0.611 1 98.94 68 PHE B C 1
ATOM 2011 O O . PHE B 1 68 ? 4.93 -16.984 -0.078 1 98.94 68 PHE B O 1
ATOM 2018 N N . THR B 1 69 ? 3.619 -17.016 -1.858 1 99 69 THR B N 1
ATOM 2019 C CA . THR B 1 69 ? 4.457 -16.078 -2.602 1 99 69 THR B CA 1
ATOM 2020 C C . THR B 1 69 ? 3.646 -14.859 -3.041 1 99 69 THR B C 1
ATOM 2022 O O . THR B 1 69 ? 2.445 -14.969 -3.297 1 99 69 THR B O 1
ATOM 2025 N N . ILE B 1 70 ? 4.242 -13.727 -3.072 1 99 70 ILE B N 1
ATOM 2026 C CA . ILE B 1 70 ? 3.721 -12.5 -3.652 1 99 70 ILE B CA 1
ATOM 2027 C C . ILE B 1 70 ? 4.363 -12.258 -5.016 1 99 70 ILE B C 1
ATOM 2029 O O . ILE B 1 70 ? 5.582 -12.078 -5.113 1 99 70 ILE B O 1
ATOM 2033 N N . ASN B 1 71 ? 3.639 -12.25 -6.055 1 99 71 ASN B N 1
ATOM 2034 C CA . ASN B 1 71 ? 4.164 -12.094 -7.406 1 99 71 ASN B CA 1
ATOM 2035 C C . ASN B 1 71 ? 3.881 -10.695 -7.961 1 99 71 ASN B C 1
ATOM 2037 O O . ASN B 1 71 ? 2.725 -10.273 -8.023 1 99 71 ASN B O 1
ATOM 2041 N N . ILE B 1 72 ? 4.949 -10 -8.305 1 98.94 72 ILE B N 1
ATOM 2042 C CA . ILE B 1 72 ? 4.855 -8.68 -8.914 1 98.94 72 ILE B CA 1
ATOM 2043 C C . ILE B 1 72 ? 4.496 -8.82 -10.391 1 98.94 72 ILE B C 1
ATOM 2045 O O . ILE B 1 72 ? 5.113 -9.602 -11.117 1 98.94 72 ILE B O 1
ATOM 2049 N N . VAL B 1 73 ? 3.494 -8.055 -10.844 1 98.88 73 VAL B N 1
ATOM 2050 C CA . VAL B 1 73 ? 2.951 -8.219 -12.188 1 98.88 73 VAL B CA 1
ATOM 2051 C C . VAL B 1 73 ? 2.869 -6.859 -12.883 1 98.88 73 VAL B C 1
ATOM 2053 O O . VAL B 1 73 ? 2.932 -5.816 -12.227 1 98.88 73 VAL B O 1
ATOM 2056 N N . GLY B 1 74 ? 2.771 -6.934 -14.188 1 98.81 74 GLY B N 1
ATOM 2057 C CA . GLY B 1 74 ? 2.74 -5.723 -14.992 1 98.81 74 GLY B CA 1
ATOM 2058 C C . GLY B 1 74 ? 1.511 -5.625 -15.883 1 98.81 74 GLY B C 1
ATOM 2059 O O . GLY B 1 74 ? 0.546 -6.371 -15.695 1 98.81 74 GLY B O 1
ATOM 2060 N N . GLU B 1 75 ? 1.564 -4.656 -16.75 1 98.62 75 GLU B N 1
ATOM 2061 C CA . GLU B 1 75 ? 0.459 -4.305 -17.641 1 98.62 75 GLU B CA 1
ATOM 2062 C C . GLU B 1 75 ? -0.053 -5.527 -18.391 1 98.62 75 GLU B C 1
ATOM 2064 O O . GLU B 1 75 ? -1.264 -5.723 -18.531 1 98.62 75 GLU B O 1
ATOM 2069 N N . GLU B 1 76 ? 0.829 -6.352 -18.891 1 98.44 76 GLU B N 1
ATOM 2070 C CA . GLU B 1 76 ? 0.476 -7.488 -19.734 1 98.44 76 GLU B CA 1
ATOM 2071 C C . GLU B 1 76 ? -0.257 -8.562 -18.938 1 98.44 76 GLU B C 1
ATOM 2073 O O . GLU B 1 76 ? -0.839 -9.484 -19.516 1 98.44 76 GLU B O 1
ATOM 2078 N N . HIS B 1 77 ? -0.226 -8.445 -17.641 1 98.69 77 HIS B N 1
ATOM 2079 C CA . HIS B 1 77 ? -0.84 -9.461 -16.781 1 98.69 77 HIS B CA 1
ATOM 2080 C C . HIS B 1 77 ? -2.248 -9.047 -16.359 1 98.69 77 HIS B C 1
ATOM 2082 O O . HIS B 1 77 ? -2.885 -9.727 -15.562 1 98.69 77 HIS B O 1
ATOM 2088 N N . VAL B 1 78 ? -2.789 -7.949 -16.875 1 98.81 78 VAL B N 1
ATOM 2089 C CA . VAL B 1 78 ? -4.004 -7.32 -16.375 1 98.81 78 VAL B CA 1
ATOM 2090 C C . VAL B 1 78 ? -5.156 -8.32 -16.391 1 98.81 78 VAL B C 1
ATOM 2092 O O . VAL B 1 78 ? -5.934 -8.406 -15.445 1 98.81 78 VAL B O 1
ATOM 2095 N N . ASN B 1 79 ? -5.285 -9.102 -17.422 1 98.44 79 ASN B N 1
ATOM 2096 C CA . ASN B 1 79 ? -6.398 -10.039 -17.531 1 98.44 79 ASN B CA 1
ATOM 2097 C C . ASN B 1 79 ? -6.258 -11.188 -16.547 1 98.44 79 ASN B C 1
ATOM 2099 O O . ASN B 1 79 ? -7.25 -11.648 -15.977 1 98.44 79 ASN B O 1
ATOM 2103 N N . ILE B 1 80 ? -5.074 -11.688 -16.344 1 98.19 80 ILE B N 1
ATOM 2104 C CA . ILE B 1 80 ? -4.82 -12.75 -15.391 1 98.19 80 ILE B CA 1
ATOM 2105 C C . ILE B 1 80 ? -5.148 -12.273 -13.977 1 98.19 80 ILE B C 1
ATOM 2107 O O . ILE B 1 80 ? -5.805 -12.977 -13.211 1 98.19 80 ILE B O 1
ATOM 2111 N N . VAL B 1 81 ? -4.707 -11.031 -13.688 1 98.56 81 VAL B N 1
ATOM 2112 C CA . VAL B 1 81 ? -4.938 -10.461 -12.367 1 98.56 81 VAL B CA 1
ATOM 2113 C C . VAL B 1 81 ? -6.438 -10.312 -12.117 1 98.56 81 VAL B C 1
ATOM 2115 O O . VAL B 1 81 ? -6.945 -10.742 -11.078 1 98.56 81 VAL B O 1
ATOM 2118 N N . TYR B 1 82 ? -7.152 -9.797 -13.094 1 98.06 82 TYR B N 1
ATOM 2119 C CA . TYR B 1 82 ? -8.586 -9.578 -12.93 1 98.06 82 TYR B CA 1
ATOM 2120 C C . TYR B 1 82 ? -9.328 -10.906 -12.789 1 98.06 82 TYR B C 1
ATOM 2122 O O . TYR B 1 82 ? -10.156 -11.062 -11.891 1 98.06 82 TYR B O 1
ATOM 2130 N N . LYS B 1 83 ? -9.016 -11.875 -13.586 1 96.69 83 LYS B N 1
ATOM 2131 C CA . LYS B 1 83 ? -9.672 -13.18 -13.539 1 96.69 83 LYS B CA 1
ATOM 2132 C C . LYS B 1 83 ? -9.391 -13.898 -12.227 1 96.69 83 LYS B C 1
ATOM 2134 O O . LYS B 1 83 ? -10.281 -14.508 -11.641 1 96.69 83 LYS B O 1
ATOM 2139 N N . ALA B 1 84 ? -8.172 -13.805 -11.773 1 97 84 ALA B N 1
ATOM 2140 C CA . ALA B 1 84 ? -7.801 -14.438 -10.516 1 97 84 ALA B CA 1
ATOM 2141 C C . ALA B 1 84 ? -8.594 -13.844 -9.352 1 97 84 ALA B C 1
ATOM 2143 O O . ALA B 1 84 ? -8.836 -14.523 -8.352 1 97 84 ALA B O 1
ATOM 2144 N N . GLY B 1 85 ? -8.977 -12.57 -9.461 1 94.81 85 GLY B N 1
ATOM 2145 C CA . GLY B 1 85 ? -9.656 -11.875 -8.375 1 94.81 85 GLY B CA 1
ATOM 2146 C C . GLY B 1 85 ? -11.164 -12.008 -8.438 1 94.81 85 GLY B C 1
ATOM 2147 O O . GLY B 1 85 ? -11.867 -11.625 -7.504 1 94.81 85 GLY B O 1
ATOM 2148 N N . THR B 1 86 ? -11.688 -12.578 -9.469 1 92.25 86 THR B N 1
ATOM 2149 C CA . THR B 1 86 ? -13.133 -12.547 -9.656 1 92.25 86 THR B CA 1
ATOM 2150 C C . THR B 1 86 ? -13.719 -13.953 -9.562 1 92.25 86 THR B C 1
ATOM 2152 O O . THR B 1 86 ? -14.938 -14.125 -9.523 1 92.25 86 THR B O 1
ATOM 2155 N N . VAL B 1 87 ? -12.891 -14.969 -9.516 1 88.19 87 VAL B N 1
ATOM 2156 C CA . VAL B 1 87 ? -13.336 -16.359 -9.398 1 88.19 87 VAL B CA 1
ATOM 2157 C C . VAL B 1 87 ? -12.852 -16.953 -8.078 1 88.19 87 VAL B C 1
ATOM 2159 O O . VAL B 1 87 ? -11.75 -16.625 -7.617 1 88.19 87 VAL B O 1
ATOM 2162 N N . SER B 1 88 ? -13.672 -17.828 -7.551 1 89 88 SER B N 1
ATOM 2163 C CA . SER B 1 88 ? -13.289 -18.453 -6.293 1 89 88 SER B CA 1
ATOM 2164 C C . SER B 1 88 ? -12.539 -19.766 -6.531 1 89 88 SER B C 1
ATOM 2166 O O . SER B 1 88 ? -13.016 -20.625 -7.266 1 89 88 SER B O 1
ATOM 2168 N N . GLY B 1 89 ? -11.469 -19.891 -5.867 1 86.62 89 GLY B N 1
ATOM 2169 C CA . GLY B 1 89 ? -10.688 -21.109 -5.941 1 86.62 89 GLY B CA 1
ATOM 2170 C C . GLY B 1 89 ? -11.328 -22.266 -5.203 1 86.62 89 GLY B C 1
ATOM 2171 O O . GLY B 1 89 ? -10.828 -23.391 -5.254 1 86.62 89 GLY B O 1
ATOM 2172 N N . ARG B 1 90 ? -12.352 -22.047 -4.492 1 88.25 90 ARG B N 1
ATOM 2173 C CA . ARG B 1 90 ? -13.062 -23.109 -3.787 1 88.25 90 ARG B CA 1
ATOM 2174 C C . ARG B 1 90 ? -13.836 -23.984 -4.762 1 88.25 90 ARG B C 1
ATOM 2176 O O . ARG B 1 90 ? -14.094 -25.156 -4.473 1 88.25 90 ARG B O 1
ATOM 2183 N N . LYS B 1 91 ? -14.141 -23.422 -5.902 1 87.19 91 LYS B N 1
ATOM 2184 C CA . LYS B 1 91 ? -15.008 -24.125 -6.848 1 87.19 91 LYS B CA 1
ATOM 2185 C C . LYS B 1 91 ? -14.234 -24.516 -8.109 1 87.19 91 LYS B C 1
ATOM 2187 O O . LYS B 1 91 ? -14.648 -25.422 -8.836 1 87.19 91 LYS B O 1
ATOM 2192 N N . ILE B 1 92 ? -13.188 -23.781 -8.312 1 90.62 92 ILE B N 1
ATOM 2193 C CA . ILE B 1 92 ? -12.453 -23.969 -9.555 1 90.62 92 ILE B CA 1
ATOM 2194 C C . ILE B 1 92 ? -10.953 -24.016 -9.258 1 90.62 92 ILE B C 1
ATOM 2196 O O . ILE B 1 92 ? -10.469 -23.328 -8.352 1 90.62 92 ILE B O 1
ATOM 2200 N N . ASN B 1 93 ? -10.289 -24.859 -10.016 1 94.75 93 ASN B N 1
ATOM 2201 C CA . ASN B 1 93 ? -8.828 -24.812 -10.016 1 94.75 93 ASN B CA 1
ATOM 2202 C C . ASN B 1 93 ? -8.312 -23.609 -10.82 1 94.75 93 ASN B C 1
ATOM 2204 O O . ASN B 1 93 ? -8.125 -23.719 -12.031 1 94.75 93 ASN B O 1
ATOM 2208 N N . LYS B 1 94 ? -7.98 -22.547 -10.172 1 96.5 94 LYS B N 1
ATOM 2209 C CA . LYS B 1 94 ? -7.613 -21.297 -10.836 1 96.5 94 LYS B CA 1
ATOM 2210 C C . LYS B 1 94 ? -6.23 -21.406 -11.477 1 96.5 94 LYS B C 1
ATOM 2212 O O . LYS B 1 94 ? -5.973 -20.781 -12.508 1 96.5 94 LYS B O 1
ATOM 2217 N N . TRP B 1 95 ? -5.398 -22.172 -10.875 1 97.19 95 TRP B N 1
ATOM 2218 C CA . TRP B 1 95 ? -4.047 -22.344 -11.398 1 97.19 95 TRP B CA 1
ATOM 2219 C C . TRP B 1 95 ? -4.07 -22.938 -12.797 1 97.19 95 TRP B C 1
ATOM 2221 O O . TRP B 1 95 ? -3.42 -22.422 -13.711 1 97.19 95 TRP B O 1
ATOM 2231 N N . GLU B 1 96 ? -4.812 -23.984 -12.914 1 95.88 96 GLU B N 1
ATOM 2232 C CA . GLU B 1 96 ? -4.965 -24.656 -14.211 1 95.88 96 GLU B CA 1
ATOM 2233 C C . GLU B 1 96 ? -5.77 -23.797 -15.18 1 95.88 96 GLU B C 1
ATOM 2235 O O . GLU B 1 96 ? -5.41 -23.656 -16.344 1 95.88 96 GLU B O 1
ATOM 2240 N N . MET B 1 97 ? -6.852 -23.234 -14.703 1 95.44 97 MET B N 1
ATOM 2241 C CA . MET B 1 97 ? -7.742 -22.422 -15.523 1 95.44 97 MET B CA 1
ATOM 2242 C C . MET B 1 97 ? -6.977 -21.281 -16.188 1 95.44 97 MET B C 1
ATOM 2244 O O . MET B 1 97 ? -7.223 -20.953 -17.344 1 95.44 97 MET B O 1
ATOM 2248 N N . LEU B 1 98 ? -6.02 -20.719 -15.453 1 97.12 98 LEU B N 1
ATOM 2249 C CA . LEU B 1 98 ? -5.293 -19.547 -15.945 1 97.12 98 LEU B CA 1
ATOM 2250 C C . LEU B 1 98 ? -4.023 -19.969 -16.672 1 97.12 98 LEU B C 1
ATOM 2252 O O . LEU B 1 98 ? -3.283 -19.125 -17.188 1 97.12 98 LEU B O 1
ATOM 2256 N N . GLY B 1 99 ? -3.744 -21.219 -16.766 1 97.56 99 GLY B N 1
ATOM 2257 C CA . GLY B 1 99 ? -2.58 -21.734 -17.484 1 97.56 99 GLY B CA 1
ATOM 2258 C C . GLY B 1 99 ? -1.266 -21.266 -16.875 1 97.56 99 GLY B C 1
ATOM 2259 O O . GLY B 1 99 ? -0.32 -20.953 -17.609 1 97.56 99 GLY B O 1
ATOM 2260 N N . LEU B 1 100 ? -1.206 -21.172 -15.562 1 98.56 100 LEU B N 1
ATOM 2261 C CA . LEU B 1 100 ? -0.015 -20.672 -14.883 1 98.56 100 LEU B CA 1
ATOM 2262 C C . LEU B 1 100 ? 1.047 -21.766 -14.781 1 98.56 100 LEU B C 1
ATOM 2264 O O . LEU B 1 100 ? 0.719 -22.938 -14.633 1 98.56 100 LEU B O 1
ATOM 2268 N N . LYS B 1 101 ? 2.262 -21.359 -14.875 1 98.62 101 LYS B N 1
ATOM 2269 C CA . LYS B 1 101 ? 3.406 -22.25 -14.68 1 98.62 101 LYS B CA 1
ATOM 2270 C C . LYS B 1 101 ? 4.215 -21.844 -13.453 1 98.62 101 LYS B C 1
ATOM 2272 O O . LYS B 1 101 ? 4.445 -20.656 -13.219 1 98.62 101 LYS B O 1
ATOM 2277 N N . PRO B 1 102 ? 4.664 -22.828 -12.719 1 98.69 102 PRO B N 1
ATOM 2278 C CA . PRO B 1 102 ? 5.379 -22.516 -11.477 1 98.69 102 PRO B CA 1
ATOM 2279 C C . PRO B 1 102 ? 6.812 -22.047 -11.719 1 98.69 102 PRO B C 1
ATOM 2281 O O . PRO B 1 102 ? 7.484 -22.547 -12.625 1 98.69 102 PRO B O 1
ATOM 2284 N N . ALA B 1 103 ? 7.23 -21.047 -11.047 1 98.81 103 ALA B N 1
ATOM 2285 C CA . ALA B 1 103 ? 8.641 -20.703 -10.844 1 98.81 103 ALA B CA 1
ATOM 2286 C C . ALA B 1 103 ? 9.133 -21.234 -9.5 1 98.81 103 ALA B C 1
ATOM 2288 O O . ALA B 1 103 ? 8.602 -20.875 -8.445 1 98.81 103 ALA B O 1
ATOM 2289 N N . PRO B 1 104 ? 10.102 -22.047 -9.477 1 98.44 104 PRO B N 1
ATOM 2290 C CA . PRO B 1 104 ? 10.508 -22.719 -8.242 1 98.44 104 PRO B CA 1
ATOM 2291 C C . PRO B 1 104 ? 10.984 -21.75 -7.164 1 98.44 104 PRO B C 1
ATOM 2293 O O . PRO B 1 104 ? 11.648 -20.766 -7.477 1 98.44 104 PRO B O 1
ATOM 2296 N N . SER B 1 105 ? 10.625 -22.047 -5.902 1 98.75 105 SER B N 1
ATOM 2297 C CA . SER B 1 105 ? 11.109 -21.312 -4.734 1 98.75 105 SER B CA 1
ATOM 2298 C C . SER B 1 105 ? 12.328 -22 -4.125 1 98.75 105 SER B C 1
ATOM 2300 O O . SER B 1 105 ? 12.594 -23.172 -4.391 1 98.75 105 SER B O 1
ATOM 2302 N N . LYS B 1 106 ? 13.016 -21.25 -3.338 1 98.75 106 LYS B N 1
ATOM 2303 C CA . LYS B 1 106 ? 14.242 -21.75 -2.732 1 98.75 106 LYS B CA 1
ATOM 2304 C C . LYS B 1 106 ? 14 -22.219 -1.302 1 98.75 106 LYS B C 1
ATOM 2306 O O . LYS B 1 106 ? 14.57 -23.219 -0.863 1 98.75 106 LYS B O 1
ATOM 2311 N N . TYR B 1 107 ? 13.156 -21.562 -0.558 1 98.69 107 TYR B N 1
ATOM 2312 C CA . TYR B 1 107 ? 13.109 -21.75 0.888 1 98.69 107 TYR B CA 1
ATOM 2313 C C . TYR B 1 107 ? 11.742 -22.266 1.325 1 98.69 107 TYR B C 1
ATOM 2315 O O . TYR B 1 107 ? 11.578 -22.703 2.467 1 98.69 107 TYR B O 1
ATOM 2323 N N . ILE B 1 108 ? 10.797 -2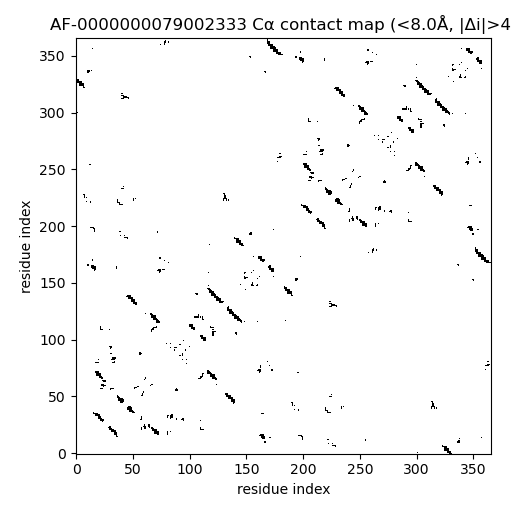2.156 0.46 1 98.81 108 ILE B N 1
ATOM 2324 C CA . ILE B 1 108 ? 9.461 -22.625 0.811 1 98.81 108 ILE B CA 1
ATOM 2325 C C . ILE B 1 108 ? 8.945 -23.562 -0.278 1 98.81 108 ILE B C 1
ATOM 2327 O O . ILE B 1 108 ? 9.555 -23.688 -1.338 1 98.81 108 ILE B O 1
ATOM 2331 N N . SER B 1 109 ? 7.785 -24.172 -0.029 1 98.44 109 SER B N 1
ATOM 2332 C CA . SER B 1 109 ? 7.238 -25.172 -0.948 1 98.44 109 SER B CA 1
ATOM 2333 C C . SER B 1 109 ? 6.371 -24.516 -2.018 1 98.44 109 SER B C 1
ATOM 2335 O O . SER B 1 109 ? 6.168 -25.078 -3.094 1 98.44 109 SER B O 1
ATOM 2337 N N . VAL B 1 110 ? 5.824 -23.344 -1.719 1 98.94 110 VAL B N 1
ATOM 2338 C CA . VAL B 1 110 ? 4.934 -22.641 -2.637 1 98.94 110 VAL B CA 1
ATOM 2339 C C . VAL B 1 110 ? 5.75 -21.953 -3.727 1 98.94 110 VAL B C 1
ATOM 2341 O O . VAL B 1 110 ? 6.672 -21.188 -3.43 1 98.94 110 VAL B O 1
ATOM 2344 N N . PRO B 1 111 ? 5.508 -22.172 -5 1 98.94 111 PRO B N 1
ATOM 2345 C CA . PRO B 1 111 ? 6.258 -21.547 -6.09 1 98.94 111 PRO B CA 1
ATOM 2346 C C . PRO B 1 111 ? 5.77 -20.125 -6.402 1 98.94 111 PRO B C 1
ATOM 2348 O O . PRO B 1 111 ? 4.711 -19.719 -5.926 1 98.94 111 PRO B O 1
ATOM 2351 N N . GLY B 1 112 ? 6.617 -19.375 -7.137 1 98.94 112 GLY B N 1
ATOM 2352 C CA . GLY B 1 112 ? 6.133 -18.188 -7.836 1 98.94 112 GLY B CA 1
ATOM 2353 C C . GLY B 1 112 ? 5.445 -18.516 -9.148 1 98.94 112 GLY B C 1
ATOM 2354 O O . GLY B 1 112 ? 5.066 -19.672 -9.391 1 98.94 112 GLY B O 1
ATOM 2355 N N . ILE B 1 113 ? 5.273 -17.5 -9.938 1 98.94 113 ILE B N 1
ATOM 2356 C CA . ILE B 1 113 ? 4.648 -17.641 -11.25 1 98.94 113 ILE B CA 1
ATOM 2357 C C . ILE B 1 113 ? 5.664 -17.328 -12.344 1 98.94 113 ILE B C 1
ATOM 2359 O O . ILE B 1 113 ? 6.195 -16.219 -12.406 1 98.94 113 ILE B O 1
ATOM 2363 N N . GLN B 1 114 ? 5.848 -18.281 -13.234 1 98.75 114 GLN B N 1
ATOM 2364 C CA . GLN B 1 114 ? 6.703 -18.016 -14.391 1 98.75 114 GLN B CA 1
ATOM 2365 C C . GLN B 1 114 ? 6.168 -16.844 -15.211 1 98.75 114 GLN B C 1
ATOM 2367 O O . GLN B 1 114 ? 4.973 -16.781 -15.508 1 98.75 114 GLN B O 1
ATOM 2372 N N . GLY B 1 115 ? 7.039 -15.898 -15.516 1 98.44 115 GLY B N 1
ATOM 2373 C CA . GLY B 1 115 ? 6.633 -14.773 -16.344 1 98.44 115 GLY B CA 1
ATOM 2374 C C . GLY B 1 115 ? 6.305 -13.531 -15.531 1 98.44 115 GLY B C 1
ATOM 2375 O O . GLY B 1 115 ? 6.176 -12.438 -16.094 1 98.44 115 GLY B O 1
ATOM 2376 N N . SER B 1 116 ? 6.09 -13.672 -14.242 1 98.81 116 SER B N 1
ATOM 2377 C CA . SER B 1 116 ? 5.922 -12.477 -13.422 1 98.81 116 SER B CA 1
ATOM 2378 C C . SER B 1 116 ? 7.18 -11.609 -13.438 1 98.81 116 SER B C 1
ATOM 2380 O O . SER B 1 116 ? 8.234 -12.055 -13.891 1 98.81 116 SER B O 1
ATOM 2382 N N . TYR B 1 117 ? 7.078 -10.352 -13.023 1 98.94 117 TYR B N 1
ATOM 2383 C CA . TYR B 1 117 ? 8.242 -9.477 -12.945 1 98.94 117 TYR B CA 1
ATOM 2384 C C . TYR B 1 117 ? 9.18 -9.898 -11.82 1 98.94 117 TYR B C 1
ATOM 2386 O O . TYR B 1 117 ? 10.375 -9.594 -11.852 1 98.94 117 TYR B O 1
ATOM 2394 N N . GLY B 1 118 ? 8.688 -10.594 -10.875 1 98.88 118 GLY B N 1
ATOM 2395 C CA . GLY B 1 118 ? 9.367 -11.109 -9.703 1 98.88 118 GLY B CA 1
ATOM 2396 C C . GLY B 1 118 ? 8.43 -11.719 -8.68 1 98.88 118 GLY B C 1
ATOM 2397 O O . GLY B 1 118 ? 7.203 -11.633 -8.828 1 98.88 118 GLY B O 1
ATOM 2398 N N . TYR B 1 119 ? 8.969 -12.344 -7.688 1 98.94 119 TYR B N 1
ATOM 2399 C CA . TYR B 1 119 ? 8.133 -12.883 -6.621 1 98.94 119 TYR B CA 1
ATOM 2400 C C . TYR B 1 119 ? 8.914 -12.977 -5.312 1 98.94 119 TYR B C 1
ATOM 2402 O O . TYR B 1 119 ? 10.141 -13.062 -5.32 1 98.94 119 TYR B O 1
ATOM 2410 N N . ILE B 1 120 ? 8.227 -12.898 -4.234 1 99 120 ILE B N 1
ATOM 2411 C CA . ILE B 1 120 ? 8.75 -12.938 -2.873 1 99 120 ILE B CA 1
ATOM 2412 C C . ILE B 1 120 ? 8.305 -14.219 -2.182 1 99 120 ILE B C 1
ATOM 2414 O O . ILE B 1 120 ? 7.121 -14.562 -2.184 1 99 120 ILE B O 1
ATOM 2418 N N . GLU B 1 121 ? 9.234 -14.977 -1.642 1 99 121 GLU B N 1
ATOM 2419 C CA . GLU B 1 121 ? 8.93 -16.125 -0.798 1 99 121 GLU B CA 1
ATOM 2420 C C . GLU B 1 121 ? 8.602 -15.695 0.628 1 99 121 GLU B C 1
ATOM 2422 O O . GLU B 1 121 ? 9.453 -15.133 1.325 1 99 121 GLU B O 1
ATOM 2427 N N . CYS B 1 122 ? 7.41 -16.062 1.084 1 98.94 122 CYS B N 1
ATOM 2428 C CA . CYS B 1 122 ? 6.945 -15.508 2.354 1 98.94 122 CYS B CA 1
ATOM 2429 C C . CYS B 1 122 ? 6.617 -16.625 3.34 1 98.94 122 CYS B C 1
ATOM 2431 O O . CYS B 1 122 ? 5.922 -17.578 2.994 1 98.94 122 CYS B O 1
ATOM 2433 N N . VAL B 1 123 ? 7.047 -16.422 4.523 1 98.94 123 VAL B N 1
ATOM 2434 C CA . VAL B 1 123 ? 6.656 -17.281 5.641 1 98.94 123 VAL B CA 1
ATOM 2435 C C . VAL B 1 123 ? 5.926 -16.453 6.691 1 98.94 123 VAL B C 1
ATOM 2437 O O . VAL B 1 123 ? 6.441 -15.43 7.16 1 98.94 123 VAL B O 1
ATOM 2440 N N . VAL B 1 124 ? 4.754 -16.906 7.113 1 98.88 124 VAL B N 1
ATOM 2441 C CA . VAL B 1 124 ? 3.926 -16.156 8.055 1 98.88 124 VAL B CA 1
ATOM 2442 C C . VAL B 1 124 ? 4.562 -16.188 9.438 1 98.88 124 VAL B C 1
ATOM 2444 O O . VAL B 1 124 ? 4.906 -17.266 9.945 1 98.88 124 VAL B O 1
ATOM 2447 N N . SER B 1 125 ? 4.691 -15.023 9.984 1 98.44 125 SER B N 1
ATOM 2448 C CA . SER B 1 125 ? 5.25 -14.898 11.32 1 98.44 125 SER B CA 1
ATOM 2449 C C . SER B 1 125 ? 4.156 -14.648 12.359 1 98.44 125 SER B C 1
ATOM 2451 O O . SER B 1 125 ? 4.285 -15.055 13.516 1 98.44 125 SER B O 1
ATOM 2453 N N . ASN B 1 126 ? 3.146 -13.93 12.031 1 98.25 126 ASN B N 1
ATOM 2454 C CA . ASN B 1 126 ? 2.037 -13.57 12.906 1 98.25 126 ASN B CA 1
ATOM 2455 C C . ASN B 1 126 ? 0.763 -13.297 12.117 1 98.25 126 ASN B C 1
ATOM 2457 O O . ASN B 1 126 ? 0.821 -13.008 10.922 1 98.25 126 ASN B O 1
ATOM 2461 N N . THR B 1 127 ? -0.347 -13.477 12.758 1 98.5 127 THR B N 1
ATOM 2462 C CA . THR B 1 127 ? -1.646 -13.172 12.164 1 98.5 127 THR B CA 1
ATOM 2463 C C . THR B 1 127 ? -2.469 -12.281 13.094 1 98.5 127 THR B C 1
ATOM 2465 O O . THR B 1 127 ? -2.555 -12.547 14.297 1 98.5 127 THR B O 1
ATOM 2468 N N . PHE B 1 128 ? -3.049 -11.203 12.539 1 97.94 128 PHE B N 1
ATOM 2469 C CA . PHE B 1 128 ? -3.869 -10.273 13.305 1 97.94 128 PHE B CA 1
ATOM 2470 C C . PHE B 1 128 ? -5.266 -10.164 12.711 1 97.94 128 PHE B C 1
ATOM 2472 O O . PHE B 1 128 ? -5.43 -10.219 11.492 1 97.94 128 PHE B O 1
ATOM 2479 N N . ARG B 1 129 ? -6.211 -9.914 13.555 1 97.88 129 ARG B N 1
ATOM 2480 C CA . ARG B 1 129 ? -7.582 -9.719 13.078 1 97.88 129 ARG B CA 1
ATOM 2481 C C . ARG B 1 129 ? -7.816 -8.273 12.664 1 97.88 129 ARG B C 1
ATOM 2483 O O . ARG B 1 129 ? -7.391 -7.344 13.352 1 97.88 129 ARG B O 1
ATOM 2490 N N . ALA B 1 130 ? -8.539 -8.062 11.578 1 98.12 130 ALA B N 1
ATOM 2491 C CA . ALA B 1 130 ? -9 -6.758 11.109 1 98.12 130 ALA B CA 1
ATOM 2492 C C . ALA B 1 130 ? -10.359 -6.867 10.43 1 98.12 130 ALA B C 1
ATOM 2494 O O . ALA B 1 130 ? -10.445 -7.164 9.234 1 98.12 130 ALA B O 1
ATOM 2495 N N . GLY B 1 131 ? -11.414 -6.555 11.156 1 98.06 131 GLY B N 1
ATOM 2496 C CA . GLY B 1 131 ? -12.75 -6.727 10.594 1 98.06 131 GLY B CA 1
ATOM 2497 C C . GLY B 1 131 ? -12.992 -8.125 10.047 1 98.06 131 GLY B C 1
ATOM 2498 O O . GLY B 1 131 ? -12.797 -9.109 10.758 1 98.06 131 GLY B O 1
ATOM 2499 N N . GLU B 1 132 ? -13.43 -8.172 8.789 1 98.31 132 GLU B N 1
ATOM 2500 C CA . GLU B 1 132 ? -13.742 -9.453 8.156 1 98.31 132 GLU B CA 1
ATOM 2501 C C . GLU B 1 132 ? -12.484 -10.109 7.598 1 98.31 132 GLU B C 1
ATOM 2503 O O . GLU B 1 132 ? -12.539 -11.234 7.09 1 98.31 132 GLU B O 1
ATOM 2508 N N . CYS B 1 133 ? -11.312 -9.453 7.754 1 98.69 133 CYS B N 1
ATOM 2509 C CA . CYS B 1 133 ? -10.055 -9.938 7.195 1 98.69 133 CYS B CA 1
ATOM 2510 C C . CYS B 1 133 ? -9.086 -10.336 8.305 1 98.69 133 CYS B C 1
ATOM 2512 O O . CYS B 1 133 ? -9.281 -9.984 9.469 1 98.69 133 CYS B O 1
ATOM 2514 N N . ASP B 1 134 ? -8.172 -11.148 7.922 1 98.75 134 ASP B N 1
ATOM 2515 C CA . ASP B 1 134 ? -6.965 -11.344 8.727 1 98.75 134 ASP B CA 1
ATOM 2516 C C . ASP B 1 134 ? -5.746 -10.734 8.031 1 98.75 134 ASP B C 1
ATOM 2518 O O . ASP B 1 134 ? -5.637 -10.766 6.809 1 98.75 134 ASP B O 1
ATOM 2522 N N . LEU B 1 135 ? -4.91 -10.148 8.875 1 98.81 135 LEU B N 1
ATOM 2523 C CA . LEU B 1 135 ? -3.604 -9.656 8.445 1 98.81 135 LEU B CA 1
ATOM 2524 C C . LEU B 1 135 ? -2.525 -10.711 8.672 1 98.81 135 LEU B C 1
ATOM 2526 O O . LEU B 1 135 ? -2.219 -11.062 9.812 1 98.81 135 LEU B O 1
ATOM 2530 N N . PHE B 1 136 ? -1.981 -11.273 7.578 1 98.88 136 PHE B N 1
ATOM 2531 C CA . PHE B 1 136 ? -0.833 -12.164 7.672 1 98.88 136 PHE B CA 1
ATOM 2532 C C . PHE B 1 136 ? 0.471 -11.383 7.613 1 98.88 136 PHE B C 1
ATOM 2534 O O . PHE B 1 136 ? 0.821 -10.828 6.57 1 98.88 136 PHE B O 1
ATOM 2541 N N . MET B 1 137 ? 1.148 -11.242 8.703 1 98.94 137 MET B N 1
ATOM 2542 C CA . MET B 1 137 ? 2.502 -10.688 8.711 1 98.94 137 MET B CA 1
ATOM 2543 C C . MET B 1 137 ? 3.527 -11.766 8.375 1 98.94 137 MET B C 1
ATOM 2545 O O . MET B 1 137 ? 3.564 -12.82 9.016 1 98.94 137 MET B O 1
ATOM 2549 N N . CYS B 1 138 ? 4.348 -11.477 7.367 1 98.88 138 CYS B N 1
ATOM 2550 C CA . CYS B 1 138 ? 5.254 -12.516 6.898 1 98.88 138 CYS B CA 1
ATOM 2551 C C . CYS B 1 138 ? 6.676 -11.984 6.762 1 98.88 138 CYS B C 1
ATOM 2553 O O . CYS B 1 138 ? 6.883 -10.773 6.668 1 98.88 138 CYS B O 1
ATOM 2555 N N . GLU B 1 139 ? 7.562 -12.836 6.84 1 98.75 139 GLU B N 1
ATOM 2556 C CA . GLU B 1 139 ? 8.977 -12.578 6.574 1 98.75 139 GLU B CA 1
ATOM 2557 C C . GLU B 1 139 ? 9.359 -12.992 5.156 1 98.75 139 GLU B C 1
ATOM 2559 O O . GLU B 1 139 ? 9.102 -14.125 4.75 1 98.75 139 GLU B O 1
ATOM 2564 N N . PRO B 1 140 ? 9.906 -12.047 4.371 1 98.88 140 PRO B N 1
ATOM 2565 C CA . PRO B 1 140 ? 10.477 -12.469 3.086 1 98.88 140 PRO B CA 1
ATOM 2566 C C . PRO B 1 140 ? 11.742 -13.305 3.246 1 98.88 140 PRO B C 1
ATOM 2568 O O . PRO B 1 140 ? 12.734 -12.828 3.799 1 98.88 140 PRO B O 1
ATOM 2571 N N . LYS B 1 141 ? 11.672 -14.469 2.721 1 98.88 141 LYS B N 1
ATOM 2572 C CA . LYS B 1 141 ? 12.836 -15.344 2.812 1 98.88 141 LYS B CA 1
ATOM 2573 C C . LYS B 1 141 ? 13.734 -15.188 1.591 1 98.88 141 LYS B C 1
ATOM 2575 O O . LYS B 1 141 ? 14.953 -15.352 1.687 1 98.88 141 LYS B O 1
ATOM 2580 N N . ALA B 1 142 ? 13.164 -14.914 0.496 1 98.88 142 ALA B N 1
ATOM 2581 C CA . ALA B 1 142 ? 13.867 -14.625 -0.75 1 98.88 142 ALA B CA 1
ATOM 2582 C C . ALA B 1 142 ? 13.031 -13.719 -1.653 1 98.88 142 ALA B C 1
ATOM 2584 O O . ALA B 1 142 ? 11.797 -13.727 -1.577 1 98.88 142 ALA B O 1
ATOM 2585 N N . ILE B 1 143 ? 13.719 -12.969 -2.395 1 98.88 143 ILE B N 1
ATOM 2586 C CA . ILE B 1 143 ? 13.086 -12.156 -3.43 1 98.88 143 ILE B CA 1
ATOM 2587 C C . ILE B 1 143 ? 13.758 -12.422 -4.773 1 98.88 143 ILE B C 1
ATOM 2589 O O . ILE B 1 143 ? 14.977 -12.289 -4.902 1 98.88 143 ILE B O 1
ATOM 2593 N N . HIS B 1 144 ? 12.953 -12.812 -5.727 1 98.88 144 HIS B N 1
ATOM 2594 C CA . HIS B 1 144 ? 13.391 -13.055 -7.098 1 98.88 144 HIS B CA 1
ATOM 2595 C C . HIS B 1 144 ? 12.828 -12 -8.047 1 98.88 144 HIS B C 1
ATOM 2597 O O . HIS B 1 144 ? 11.617 -11.766 -8.078 1 98.88 144 HIS B O 1
ATOM 2603 N N . VAL B 1 145 ? 13.719 -11.383 -8.82 1 98.88 145 VAL B N 1
ATOM 2604 C CA . VAL B 1 145 ? 13.242 -10.375 -9.75 1 98.88 145 VAL B CA 1
ATOM 2605 C C . VAL B 1 145 ? 13.836 -10.625 -11.133 1 98.88 145 VAL B C 1
ATOM 2607 O O . VAL B 1 145 ? 14.953 -11.133 -11.25 1 98.88 145 VAL B O 1
ATOM 2610 N N . ARG B 1 146 ? 13.07 -10.305 -12.133 1 98.75 146 ARG B N 1
ATOM 2611 C CA . ARG B 1 146 ? 13.625 -10.328 -13.484 1 98.75 146 ARG B CA 1
ATOM 2612 C C . ARG B 1 146 ? 14.789 -9.352 -13.609 1 98.75 146 ARG B C 1
ATOM 2614 O O . ARG B 1 146 ? 14.633 -8.156 -13.344 1 98.75 146 ARG B O 1
ATOM 2621 N N . SER B 1 147 ? 15.867 -9.875 -14.172 1 98.19 147 SER B N 1
ATOM 2622 C CA . SER B 1 147 ? 17.109 -9.094 -14.219 1 98.19 147 SER B CA 1
ATOM 2623 C C . SER B 1 147 ? 17 -7.953 -15.219 1 98.19 147 SER B C 1
ATOM 2625 O O . SER B 1 147 ? 17.703 -6.953 -15.109 1 98.19 147 SER B O 1
ATOM 2627 N N . ASP B 1 148 ? 16.172 -8.062 -16.188 1 98.25 148 ASP B N 1
ATOM 2628 C CA . ASP B 1 148 ? 16.031 -7.031 -17.219 1 98.25 148 ASP B CA 1
ATOM 2629 C C . ASP B 1 148 ? 15.07 -5.934 -16.766 1 98.25 148 ASP B C 1
ATOM 2631 O O . ASP B 1 148 ? 14.938 -4.906 -17.438 1 98.25 148 ASP B O 1
ATOM 2635 N N . LEU B 1 149 ? 14.438 -6.086 -15.641 1 98.56 149 LEU B N 1
ATOM 2636 C CA . LEU B 1 149 ? 13.398 -5.156 -15.227 1 98.56 149 LEU B CA 1
ATOM 2637 C C . LEU B 1 149 ? 13.781 -4.441 -13.938 1 98.56 149 LEU B C 1
ATOM 2639 O O . LEU B 1 149 ? 13.258 -3.367 -13.633 1 98.56 149 LEU B O 1
ATOM 2643 N N . TYR B 1 150 ? 14.57 -5.09 -13.109 1 98.44 150 TYR B N 1
ATOM 2644 C CA . TYR B 1 150 ? 14.938 -4.559 -11.797 1 98.44 150 TYR B CA 1
ATOM 2645 C C . TYR B 1 150 ? 16.406 -4.148 -11.766 1 98.44 150 TYR B C 1
ATOM 2647 O O . TYR B 1 150 ? 17.266 -4.891 -12.227 1 98.44 150 TYR B O 1
ATOM 2655 N N . GLU B 1 151 ? 16.625 -2.984 -11.258 1 96.44 151 GLU B N 1
ATOM 2656 C CA . GLU B 1 151 ? 17.969 -2.434 -11.18 1 96.44 151 GLU B CA 1
ATOM 2657 C C . GLU B 1 151 ? 18.391 -2.205 -9.727 1 96.44 151 GLU B C 1
ATOM 2659 O O . GLU B 1 151 ? 17.672 -2.592 -8.797 1 96.44 151 GLU B O 1
ATOM 2664 N N . LYS B 1 152 ? 19.562 -1.635 -9.516 1 90.44 152 LYS B N 1
ATOM 2665 C CA . LYS B 1 152 ? 20.156 -1.477 -8.188 1 90.44 152 LYS B CA 1
ATOM 2666 C C . LYS B 1 152 ? 19.234 -0.694 -7.258 1 90.44 152 LYS B C 1
ATOM 2668 O O . LYS B 1 152 ? 19.141 -1.001 -6.07 1 90.44 152 LYS B O 1
ATOM 2673 N N . TYR B 1 153 ? 18.5 0.228 -7.766 1 88.62 153 TYR B N 1
ATOM 2674 C CA . TYR B 1 153 ? 17.734 1.103 -6.891 1 88.62 153 TYR B CA 1
ATOM 2675 C C . TYR B 1 153 ? 16.234 0.9 -7.102 1 88.62 153 TYR B C 1
ATOM 2677 O O . TYR B 1 153 ? 15.438 1.782 -6.785 1 88.62 153 TYR B O 1
ATOM 2685 N N . GLY B 1 154 ? 15.891 -0.216 -7.633 1 96.88 154 GLY B N 1
ATOM 2686 C CA . GLY B 1 154 ? 14.477 -0.516 -7.781 1 96.88 154 GLY B CA 1
ATOM 2687 C C . GLY B 1 154 ? 14.078 -0.833 -9.211 1 96.88 154 GLY B C 1
ATOM 2688 O O . GLY B 1 154 ? 14.93 -1.165 -10.039 1 96.88 154 GLY B O 1
ATOM 2689 N N . TRP B 1 155 ? 12.797 -0.833 -9.516 1 98.44 155 TRP B N 1
ATOM 2690 C CA . TRP B 1 155 ? 12.266 -1.172 -10.828 1 98.44 155 TRP B CA 1
ATOM 2691 C C . TRP B 1 155 ? 12.672 -0.132 -11.867 1 98.44 155 TRP B C 1
ATOM 2693 O O . TRP B 1 155 ? 12.656 1.07 -11.586 1 98.44 155 TRP B O 1
ATOM 2703 N N . ASN B 1 156 ? 13.07 -0.554 -13.047 1 97.75 156 ASN B N 1
ATOM 2704 C CA . ASN B 1 156 ? 13.148 0.305 -14.219 1 97.75 156 ASN B CA 1
ATOM 2705 C C . ASN B 1 156 ? 11.773 0.56 -14.82 1 97.75 156 ASN B C 1
ATOM 2707 O O . ASN B 1 156 ? 11.273 -0.249 -15.602 1 97.75 156 ASN B O 1
ATOM 2711 N N . LEU B 1 157 ? 11.148 1.686 -14.523 1 96.62 157 LEU B N 1
ATOM 2712 C CA . LEU B 1 157 ? 9.742 1.908 -14.836 1 96.62 157 LEU B CA 1
ATOM 2713 C C . LEU B 1 157 ? 9.562 2.211 -16.312 1 96.62 157 LEU B C 1
ATOM 2715 O O . LEU B 1 157 ? 8.43 2.295 -16.812 1 96.62 157 LEU B O 1
ATOM 2719 N N . ARG B 1 158 ? 10.641 2.367 -17.031 1 95.31 158 ARG B N 1
ATOM 2720 C CA . ARG B 1 158 ? 10.547 2.43 -18.484 1 95.31 158 ARG B CA 1
ATOM 2721 C C . ARG B 1 158 ? 10.203 1.063 -19.062 1 95.31 158 ARG B C 1
ATOM 2723 O O . ARG B 1 158 ? 9.656 0.974 -20.172 1 95.31 158 ARG B O 1
ATOM 2730 N N . LYS B 1 159 ? 10.625 0.052 -18.391 1 97.38 159 LYS B N 1
ATOM 2731 C CA . LYS B 1 159 ? 10.414 -1.316 -18.844 1 97.38 159 LYS B CA 1
ATOM 2732 C C . LYS B 1 159 ? 9.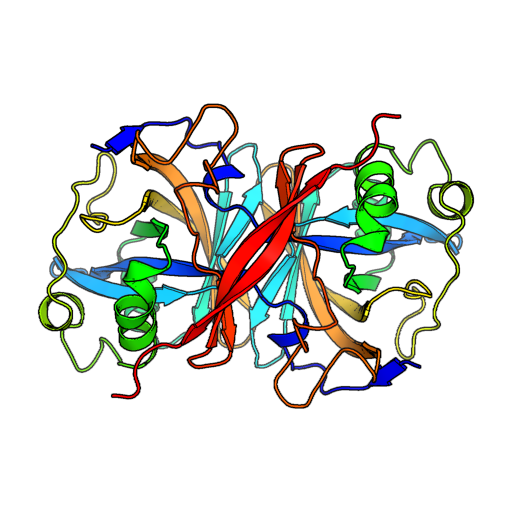344 -2.023 -18.016 1 97.38 159 LYS B C 1
ATOM 2734 O O . LYS B 1 159 ? 8.445 -2.662 -18.562 1 97.38 159 LYS B O 1
ATOM 2739 N N . ALA B 1 160 ? 9.492 -1.904 -16.672 1 98.25 160 ALA B N 1
ATOM 2740 C CA . ALA B 1 160 ? 8.57 -2.557 -15.75 1 98.25 160 ALA B CA 1
ATOM 2741 C C . ALA B 1 160 ? 7.309 -1.718 -15.555 1 98.25 160 ALA B C 1
ATOM 2743 O O . ALA B 1 160 ? 7.277 -0.821 -14.711 1 98.25 160 ALA B O 1
ATOM 2744 N N . ARG B 1 161 ? 6.273 -1.994 -16.234 1 98.31 161 ARG B N 1
ATOM 2745 C CA . ARG B 1 161 ? 5 -1.296 -16.125 1 98.31 161 ARG B CA 1
ATOM 2746 C C . ARG B 1 161 ? 4.133 -1.916 -15.031 1 98.31 161 ARG B C 1
ATOM 2748 O O . ARG B 1 161 ? 3.098 -2.521 -15.32 1 98.31 161 ARG B O 1
ATOM 2755 N N . ILE B 1 162 ? 4.539 -1.634 -13.789 1 98.88 162 ILE B N 1
ATOM 2756 C CA . ILE B 1 162 ? 3.916 -2.244 -12.617 1 98.88 162 ILE B CA 1
ATOM 2757 C C . ILE B 1 162 ? 2.414 -1.972 -12.633 1 98.88 162 ILE B C 1
ATOM 2759 O O . ILE B 1 162 ? 1.985 -0.825 -12.781 1 98.88 162 ILE B O 1
ATOM 2763 N N . LEU B 1 163 ? 1.642 -2.965 -12.492 1 98.88 163 LEU B N 1
ATOM 2764 C CA . LEU B 1 163 ? 0.188 -2.854 -12.539 1 98.88 163 LEU B CA 1
ATOM 2765 C C . LEU B 1 163 ? -0.361 -2.346 -11.211 1 98.88 163 LEU B C 1
ATOM 2767 O O . LEU B 1 163 ? -0.099 -2.938 -10.156 1 98.88 163 LEU B O 1
ATOM 2771 N N . LEU B 1 164 ? -1.113 -1.236 -11.227 1 98.88 164 LEU B N 1
ATOM 2772 C CA . LEU B 1 164 ? -1.765 -0.666 -10.055 1 98.88 164 LEU B CA 1
ATOM 2773 C C . LEU B 1 164 ? -3.281 -0.753 -10.172 1 98.88 164 LEU B C 1
ATOM 2775 O O . LEU B 1 164 ? -3.842 -0.45 -11.234 1 98.88 164 LEU B O 1
ATOM 2779 N N . HIS B 1 165 ? -3.939 -1.161 -9.109 1 98.81 165 HIS B N 1
ATOM 2780 C CA . HIS B 1 165 ? -5.391 -1.307 -9.125 1 98.81 165 HIS B CA 1
ATOM 2781 C C . HIS B 1 165 ? -6.078 -0.007 -8.727 1 98.81 165 HIS B C 1
ATOM 2783 O O . HIS B 1 165 ? -5.688 0.631 -7.742 1 98.81 165 HIS B O 1
ATOM 2789 N N . MET B 1 166 ? -7.094 0.329 -9.523 1 97.38 166 MET B N 1
ATOM 2790 C CA . MET B 1 166 ? -7.934 1.476 -9.195 1 97.38 166 MET B CA 1
ATOM 2791 C C . MET B 1 166 ? -9.266 1.021 -8.602 1 97.38 166 MET B C 1
ATOM 2793 O O . MET B 1 166 ? -9.57 1.315 -7.445 1 97.38 166 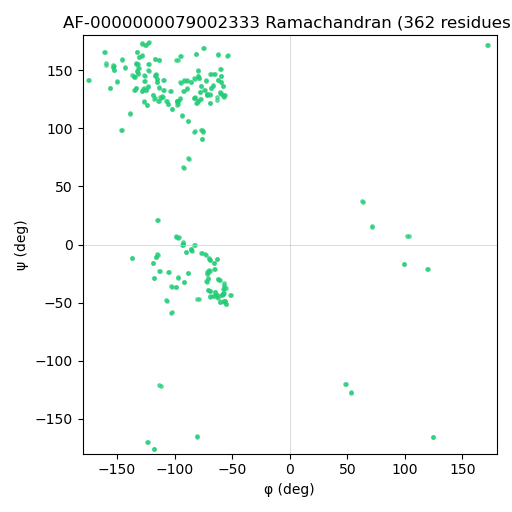MET B O 1
ATOM 2797 N N . ARG B 1 167 ? -9.93 0.274 -9.375 1 95.44 167 ARG B N 1
ATOM 2798 C CA . ARG B 1 167 ? -11.258 -0.219 -9.016 1 95.44 167 ARG B CA 1
ATOM 2799 C C . ARG B 1 167 ? -11.773 -1.203 -10.062 1 95.44 167 ARG B C 1
ATOM 2801 O O . ARG B 1 167 ? -11.539 -1.026 -11.258 1 95.44 167 ARG B O 1
ATOM 2808 N N . GLY B 1 168 ? -12.422 -2.197 -9.539 1 94.56 168 GLY B N 1
ATOM 2809 C CA . GLY B 1 168 ? -13.008 -3.146 -10.477 1 94.56 168 GLY B CA 1
ATOM 2810 C C . GLY B 1 168 ? -12.039 -3.607 -11.547 1 94.56 168 GLY B C 1
ATOM 2811 O O . GLY B 1 168 ? -10.953 -4.102 -11.234 1 94.56 168 GLY B O 1
ATOM 2812 N N . ARG B 1 169 ? -12.43 -3.318 -12.797 1 97.25 169 ARG B N 1
ATOM 2813 C CA . ARG B 1 169 ? -11.633 -3.771 -13.93 1 97.25 169 ARG B CA 1
ATOM 2814 C C . ARG B 1 169 ? -10.625 -2.707 -14.359 1 97.25 169 ARG B C 1
ATOM 2816 O O . ARG B 1 169 ? -9.93 -2.867 -15.359 1 97.25 169 ARG B O 1
ATOM 2823 N N . VAL B 1 170 ? -10.609 -1.61 -13.641 1 97.75 170 VAL B N 1
ATOM 2824 C CA . VAL B 1 170 ? -9.805 -0.46 -14.047 1 97.75 170 VAL B CA 1
ATOM 2825 C C . VAL B 1 170 ? -8.477 -0.463 -13.297 1 97.75 170 VAL B C 1
ATOM 2827 O O . VAL B 1 170 ? -8.453 -0.443 -12.062 1 97.75 170 VAL B O 1
ATOM 2830 N N . PHE B 1 171 ? -7.438 -0.461 -14.039 1 98.62 171 PHE B N 1
ATOM 2831 C CA . PHE B 1 171 ? -6.066 -0.413 -13.539 1 98.62 171 PHE B CA 1
ATOM 2832 C C . PHE B 1 171 ? -5.305 0.747 -14.172 1 98.62 171 PHE B C 1
ATOM 2834 O O . PHE B 1 171 ? -5.82 1.422 -15.07 1 98.62 171 PHE B O 1
ATOM 2841 N N . VAL B 1 172 ? -4.098 0.998 -13.656 1 98.69 172 VAL B N 1
ATOM 2842 C CA . VAL B 1 172 ? -3.205 1.993 -14.242 1 98.69 172 VAL B CA 1
ATOM 2843 C C . VAL B 1 172 ? -1.755 1.534 -14.102 1 98.69 172 VAL B C 1
ATOM 2845 O O . VAL B 1 172 ? -1.463 0.604 -13.344 1 98.69 172 VAL B O 1
ATOM 2848 N N . VAL B 1 173 ? -0.925 2.049 -14.875 1 98.75 173 VAL B N 1
ATOM 2849 C CA . VAL B 1 173 ? 0.509 1.822 -14.734 1 98.75 173 VAL B CA 1
ATOM 2850 C C . VAL B 1 173 ? 1.213 3.141 -14.422 1 98.75 173 VAL B C 1
ATOM 2852 O O . VAL B 1 173 ? 0.647 4.219 -14.617 1 98.75 173 VAL B O 1
ATOM 2855 N N . PRO B 1 174 ? 2.422 3.066 -13.859 1 98.38 174 PRO B N 1
ATOM 2856 C CA . PRO B 1 174 ? 3.141 4.309 -13.562 1 98.38 174 PRO B CA 1
ATOM 2857 C C . PRO B 1 174 ? 3.395 5.156 -14.805 1 98.38 174 PRO B C 1
ATOM 2859 O O . PRO B 1 174 ? 3.652 4.613 -15.883 1 98.38 174 PRO B O 1
ATOM 2862 N N . GLY B 1 175 ? 3.338 6.465 -14.617 1 97.31 175 GLY B N 1
ATOM 2863 C CA . GLY B 1 175 ? 3.562 7.418 -15.695 1 97.31 175 GLY B CA 1
ATOM 2864 C C . GLY B 1 175 ? 4.844 8.211 -15.523 1 97.31 175 GLY B C 1
ATOM 2865 O O . GLY B 1 175 ? 5.914 7.641 -15.328 1 97.31 175 GLY B O 1
ATOM 2866 N N . LYS B 1 176 ? 4.68 9.477 -15.477 1 96 176 LYS B N 1
ATOM 2867 C CA . LYS B 1 176 ? 5.797 10.414 -15.422 1 96 176 LYS B CA 1
ATOM 2868 C C . LYS B 1 176 ? 6.527 10.32 -14.078 1 96 176 LYS B C 1
ATOM 2870 O O . LYS B 1 176 ? 5.891 10.266 -13.023 1 96 176 LYS B O 1
ATOM 2875 N N . LEU B 1 177 ? 7.879 10.297 -14.164 1 97.12 177 LEU B N 1
ATOM 2876 C CA . LEU B 1 177 ? 8.68 10.422 -12.953 1 97.12 177 LEU B CA 1
ATOM 2877 C C . LEU B 1 177 ? 8.648 11.852 -12.422 1 97.12 177 LEU B C 1
ATOM 2879 O O . LEU B 1 177 ? 8.609 12.805 -13.203 1 97.12 177 LEU B O 1
ATOM 2883 N N . VAL B 1 178 ? 8.594 11.938 -11.156 1 97.88 178 VAL B N 1
ATOM 2884 C CA . VAL B 1 178 ? 8.609 13.219 -10.461 1 97.88 178 VAL B CA 1
ATOM 2885 C C . VAL B 1 178 ? 9.742 13.234 -9.438 1 97.88 178 VAL B C 1
ATOM 2887 O O . VAL B 1 178 ? 9.867 12.32 -8.625 1 97.88 178 VAL B O 1
ATOM 2890 N N . PHE B 1 179 ? 10.555 14.336 -9.406 1 97.5 179 PHE B N 1
ATOM 2891 C CA . PHE B 1 179 ? 11.711 14.406 -8.523 1 97.5 179 PHE B CA 1
ATOM 2892 C C . PHE B 1 179 ? 11.555 15.539 -7.516 1 97.5 179 PHE B C 1
ATOM 2894 O O . PHE B 1 179 ? 11.25 16.672 -7.887 1 97.5 179 PHE B O 1
ATOM 2901 N N . ALA B 1 180 ? 11.688 15.188 -6.273 1 97.19 180 ALA B N 1
ATOM 2902 C CA . ALA B 1 180 ? 11.727 16.234 -5.254 1 97.19 180 ALA B CA 1
ATOM 2903 C C . ALA B 1 180 ? 13.023 17.047 -5.352 1 97.19 180 ALA B C 1
ATOM 2905 O O . ALA B 1 180 ? 14.078 16.5 -5.684 1 97.19 180 ALA B O 1
ATOM 2906 N N . GLU B 1 181 ? 12.945 18.312 -5.043 1 92.31 181 GLU B N 1
ATOM 2907 C CA . GLU B 1 181 ? 14.117 19.188 -5.082 1 92.31 181 GLU B CA 1
ATOM 2908 C C . GLU B 1 181 ? 15.047 18.906 -3.898 1 92.31 181 GLU B C 1
ATOM 2910 O O . GLU B 1 181 ? 14.578 18.625 -2.793 1 92.31 181 GLU B O 1
ATOM 2915 N N . LYS B 1 182 ? 16.453 18.766 -4.199 1 76.44 182 LYS B N 1
ATOM 2916 C CA . LYS B 1 182 ? 17.453 18.547 -3.162 1 76.44 182 LYS B CA 1
ATOM 2917 C C . LYS B 1 182 ? 17.516 19.734 -2.201 1 76.44 182 LYS B C 1
ATOM 2919 O O . LYS B 1 182 ? 17.297 20.875 -2.604 1 76.44 182 LYS B O 1
ATOM 2924 N N . LYS B 1 183 ? 17.406 19.594 -0.907 1 58.22 183 LYS B N 1
ATOM 2925 C CA . LYS B 1 183 ? 17.625 20.672 0.051 1 58.22 183 LYS B CA 1
ATOM 2926 C C . LYS B 1 183 ? 19 21.297 -0.145 1 58.22 183 LYS B C 1
ATOM 2928 O O . LYS B 1 183 ? 19.953 20.625 -0.551 1 58.22 183 LYS B O 1
#

Secondary structure (DSSP, 8-state):
-EEEE-TT-GGGG--EE-EEEEEE-TT--EEEEEE--EEEEEETTEEEEEEEETT-HHHHHHHHH-EEEEEE-BGGGHHHHHHHHHS-TTTS-HHHHTT--EEPPSSSSS-EETTSSEEEEEEEEEEEEETTEEEEEEEEEEEEEETTTEETTEE-TTT--B-EEEETTEEEEEEEEEEPPP-/-EEEE-TT-GGGG--EE-EEEEEE-TT--EEEEEE--EEEEEETTEEEEEEEETT-HHHHHHHHH-EEEEEE-BGGGHHHHHHHHHS-TTTS-HHHHTT--EEPPSSSSS-EETTSSEEEEEEEEEEEEETTEEEEEEEEEEEEEETTTEETTEE-TTT--B-EEEETTEEEEEEEEEEPPP-

Organism: Staphylothermus marinus (strain ATCC 43588 / DSM 3639 / JCM 9404 / F1) (NCBI:txid399550)

Sequence (366 aa):
MYVDIDPSDYRVLHPRPAYLIVSRSRDGVLNVMAASWVMPVSEEPPYIILSIERGNKTHENILDTKEFTINIVGEEHVNIVYKAGTVSGRKINKWEMLGLKPAPSKYISVPGIQGSYGYIECVVSNTFRAGECDLFMCEPKAIHVRSDLYEKYGWNLRKARILLHMRGRVFVVPGKLVFAEKKMYVDIDPSDYRVLHPRPAYLIVSRSRDGVLNVMAASWVMPVSEEPPYIILSIERGNKTHENILDTKEFTINIVGEEHVNIVYKAGTVSGRKINKWEMLGLKPAPSKYISVPGIQGSYGYIECVVSNTFRAGECDLFMCEPKAIHVRSDLYEKYGWNLRKARILLHMRGRVFVVPGKLVFAEKK

Solvent-accessible surface area (backbone atoms only — not comparable to full-atom values): 18814 Å² total; per-residue (Å²): 109,72,40,77,54,68,48,57,55,63,41,77,72,43,55,29,44,35,30,41,37,29,22,32,36,97,90,64,52,60,40,54,34,40,45,48,43,60,42,61,45,28,65,53,62,36,31,34,36,38,45,37,51,65,82,40,54,59,44,55,19,30,72,74,63,34,35,31,16,48,23,39,37,31,61,92,41,40,50,60,41,49,52,32,57,73,52,62,56,80,83,37,64,46,33,67,74,68,67,65,44,74,27,86,51,91,87,54,89,40,35,40,52,57,86,43,53,24,30,31,39,32,38,57,75,48,76,44,83,34,62,55,14,36,33,41,31,20,33,48,74,38,29,36,30,25,57,90,32,44,52,97,86,28,67,38,62,91,70,40,37,46,24,21,39,51,46,96,54,38,27,30,23,68,42,57,74,41,72,37,74,83,132,112,74,40,77,53,67,47,54,54,61,41,78,72,45,54,28,43,37,29,42,37,27,23,31,37,96,89,64,52,60,39,53,31,41,47,49,44,62,43,61,46,28,65,54,62,36,30,34,36,39,43,39,50,66,84,41,52,60,44,53,18,30,72,74,64,35,36,30,15,47,23,39,38,32,61,91,40,40,50,59,41,50,52,32,57,73,53,61,57,80,82,38,65,46,33,67,75,69,67,64,47,74,27,86,50,89,87,55,90,41,33,38,52,57,86,42,54,24,30,32,39,32,38,57,75,47,76,44,85,35,61,55,13,35,35,40,31,21,34,49,75,38,29,36,30,26,58,92,33,45,52,98,88,30,68,37,63,90,71,40,38,45,24,20,39,51,46,94,55,39,28,30,23,69,42,58,76,41,71,36,74,82,129